Protein AF-A0A1C0VJ78-F1 (afdb_monomer)

Radius of gyration: 18.58 Å; Cα contacts (8 Å, |Δi|>4): 319; chains: 1; bounding box: 41×33×60 Å

Solvent-accessible surface area (backbone atoms only — not comparable to full-atom values): 10504 Å² total; per-residue (Å²): 80,69,39,35,42,32,40,27,25,48,38,84,31,64,62,64,47,88,38,76,42,54,100,78,74,87,86,83,78,65,88,91,71,42,68,67,54,58,56,48,53,54,39,29,52,51,50,36,71,70,43,86,59,83,86,58,89,70,41,40,51,47,94,90,39,94,43,63,50,69,51,72,42,67,38,20,28,87,50,43,47,83,50,54,39,36,40,34,43,27,28,39,49,93,66,63,48,74,44,55,35,87,94,45,73,87,44,70,74,48,54,42,48,43,43,32,42,38,39,33,35,38,51,69,99,52,82,42,74,45,32,38,35,41,34,37,62,43,97,94,40,62,36,35,44,35,39,33,51,79,54,99,88,43,66,45,78,41,63,40,79,53,86,86,75,88,79,67,86,89,58,89,74,82,69,80,80,82,127

Nearest PDB structures (foldseek):
  2h1t-assembly1_B  TM=4.603E-01  e=3.526E+00  Pseudomonas aeruginosa
  1lke-assembly1_A  TM=2.443E-01  e=7.472E+00  Pieris brassicae

Mean predicted aligned error: 6.65 Å

Secondary structure (DSSP, 8-state):
-EEEEEEEEETTEEE--SEE--SS-----STTSSHHHHHHHHHHHHHHHH-S-TT-S-----TTSS----SHHHHBGGG-TTSPEEEEEEEEEEEEEEEE-SSSTT-EEEEEEEEEEEEEEEESSSEEEEEEEEEEEETTEEEEEEEEE-SSS-EEEEEESSPPPP--TTS--------

Foldseek 3Di:
DWFWKWKAFWEQHNTPPTDTDDPDDDDDDDPPNCPVSVVVVVQQVVCQVVDPPPVDPTDCDDPPGPHNQDDQLSTGHVSPQADKMKIKIKDFDPDWDWDADPVDRVHTPFIFGMKMKIWIWHADVHIDTQWIWIWGDGPNDIWIWIWGDDDPPDIDIDTPPDDDDDDDPPDDPPDPPPD

pLDDT: mean 89.29, std 14.55, range [29.22, 98.38]

Sequence (179 aa):
MLTQLNAENFKSWQNIGEMGLASVTGLFGTNSSGKTSILQLILMLKQTIESANRKQIIDFGSEDSYVNLGNYRDIIYNHEGMRNLNIALTWELAEPIEVYNYEISSERLFKVNKLTFQLTIALNLSLIVQEFNYSFFDQGKTYKFGMKRQAAEEYQLVAEGYPMKAITEDQDIFLPRVC

Structure (mmCIF, N/CA/C/O backbone):
data_AF-A0A1C0VJ78-F1
#
_entry.id   AF-A0A1C0VJ78-F1
#
loop_
_atom_site.group_PDB
_atom_site.id
_atom_site.type_symbol
_atom_site.label_atom_id
_atom_site.label_alt_id
_atom_site.label_comp_id
_atom_site.label_asym_id
_atom_site.label_entity_id
_atom_site.label_seq_id
_atom_site.pdbx_PDB_ins_code
_atom_site.Cartn_x
_atom_site.Cartn_y
_atom_site.Cartn_z
_atom_site.occupancy
_atom_site.B_iso_or_equiv
_atom_site.auth_seq_id
_atom_site.auth_comp_id
_atom_site.auth_asym_id
_atom_site.auth_atom_id
_atom_site.pdbx_PDB_model_num
ATOM 1 N N . MET A 1 1 ? -11.726 -8.215 0.988 1.00 92.38 1 MET A N 1
ATOM 2 C CA . MET A 1 1 ? -11.606 -8.209 -0.485 1.00 92.38 1 MET A CA 1
ATOM 3 C C . MET A 1 1 ? -11.043 -6.876 -0.962 1.00 92.38 1 MET A C 1
ATOM 5 O O . MET A 1 1 ? -11.545 -5.854 -0.522 1.00 92.38 1 MET A O 1
ATOM 9 N N . LEU A 1 2 ? -10.023 -6.860 -1.833 1.00 94.75 2 LEU A N 1
ATOM 10 C CA . LEU A 1 2 ? -9.506 -5.620 -2.435 1.00 94.75 2 LEU A CA 1
ATOM 11 C C . LEU A 1 2 ? -10.528 -5.052 -3.434 1.00 94.75 2 LEU A C 1
ATOM 13 O O . LEU A 1 2 ? -11.053 -5.793 -4.258 1.00 94.75 2 LEU A O 1
ATOM 17 N N . THR A 1 3 ? -10.812 -3.756 -3.332 1.00 97.25 3 THR A N 1
ATOM 18 C CA . THR A 1 3 ? -11.886 -3.064 -4.071 1.00 97.25 3 THR A CA 1
ATOM 19 C C . THR A 1 3 ? -11.394 -1.879 -4.893 1.00 97.25 3 THR A C 1
ATOM 21 O O . THR A 1 3 ? -12.057 -1.483 -5.846 1.00 97.25 3 THR A O 1
ATOM 24 N N . GLN A 1 4 ? -10.240 -1.308 -4.543 1.00 97.94 4 GLN A N 1
ATOM 25 C CA . GLN A 1 4 ? -9.659 -0.183 -5.266 1.00 97.94 4 GLN A CA 1
ATOM 26 C C . GLN A 1 4 ? -8.137 -0.228 -5.186 1.00 97.94 4 GLN A C 1
ATOM 28 O O . GLN A 1 4 ? -7.570 -0.579 -4.146 1.00 97.94 4 GLN A O 1
ATOM 33 N N . LEU A 1 5 ? -7.499 0.156 -6.284 1.00 97.88 5 LEU A N 1
ATOM 34 C CA . LEU A 1 5 ? -6.069 0.383 -6.406 1.00 97.88 5 LEU A CA 1
ATOM 35 C C . LEU A 1 5 ? -5.848 1.765 -7.022 1.00 97.88 5 LEU A C 1
ATOM 37 O O . LEU A 1 5 ? -6.495 2.121 -8.002 1.00 97.88 5 LEU A O 1
ATOM 41 N N . ASN A 1 6 ? -4.898 2.511 -6.480 1.00 98.00 6 ASN A N 1
ATOM 42 C CA . ASN A 1 6 ? -4.337 3.697 -7.109 1.00 98.00 6 ASN A CA 1
ATOM 43 C C . ASN A 1 6 ? -2.812 3.626 -6.995 1.00 98.00 6 ASN A C 1
ATOM 45 O O . ASN A 1 6 ? -2.282 3.194 -5.969 1.00 98.00 6 ASN A O 1
ATOM 49 N N . ALA A 1 7 ? -2.112 4.039 -8.046 1.00 98.00 7 ALA A N 1
ATOM 50 C CA . ALA A 1 7 ? -0.695 4.328 -7.956 1.00 98.00 7 ALA A CA 1
ATOM 51 C C . ALA A 1 7 ? -0.283 5.448 -8.904 1.00 98.00 7 ALA A C 1
ATOM 53 O O . ALA A 1 7 ? -0.810 5.582 -10.012 1.00 98.00 7 ALA A O 1
ATOM 54 N N . GLU A 1 8 ? 0.733 6.191 -8.487 1.00 98.31 8 GLU A N 1
ATOM 55 C CA . GLU A 1 8 ? 1.356 7.239 -9.282 1.00 98.31 8 GLU A CA 1
ATOM 56 C C . GLU A 1 8 ? 2.861 7.020 -9.368 1.00 98.31 8 GLU A C 1
ATOM 58 O O . GLU A 1 8 ? 3.514 6.621 -8.403 1.00 98.31 8 GLU A O 1
ATOM 63 N N . ASN A 1 9 ? 3.404 7.338 -10.538 1.00 98.12 9 ASN A N 1
ATOM 64 C CA . ASN A 1 9 ? 4.806 7.201 -10.901 1.00 98.12 9 ASN A CA 1
ATOM 65 C C . ASN A 1 9 ? 5.349 5.758 -10.822 1.00 98.12 9 ASN A C 1
ATOM 67 O O . ASN A 1 9 ? 6.490 5.562 -10.423 1.00 98.12 9 ASN A O 1
ATOM 71 N N . PHE A 1 10 ? 4.586 4.747 -11.253 1.00 97.81 10 PHE A N 1
ATOM 72 C CA . PHE A 1 10 ? 5.020 3.342 -11.261 1.00 97.81 10 PHE A CA 1
ATOM 73 C C . PHE A 1 10 ? 5.187 2.776 -12.683 1.00 97.81 10 PHE A C 1
ATOM 75 O O . PHE A 1 10 ? 4.223 2.568 -13.423 1.00 97.81 10 PHE A O 1
ATOM 82 N N . LYS A 1 11 ? 6.424 2.445 -13.060 1.00 96.56 11 LYS A N 1
ATOM 83 C CA . LYS A 1 11 ? 6.839 1.901 -14.361 1.00 96.56 11 LYS A CA 1
ATOM 84 C C . LYS A 1 11 ? 6.331 2.753 -15.523 1.00 96.56 11 LYS A C 1
ATOM 86 O O . LYS A 1 11 ? 6.704 3.907 -15.651 1.00 96.56 11 LYS A O 1
ATOM 91 N N . SER A 1 12 ? 5.480 2.208 -16.385 1.00 95.19 12 SER A N 1
ATOM 92 C CA . SER A 1 12 ? 4.887 2.939 -17.507 1.00 95.19 12 SER A CA 1
ATOM 93 C C . SER A 1 12 ? 3.710 3.834 -17.100 1.00 95.19 12 SER A C 1
ATOM 95 O O . SER A 1 12 ? 3.183 4.549 -17.946 1.00 95.19 12 SER A O 1
ATOM 97 N N . TRP A 1 13 ? 3.266 3.789 -15.840 1.00 96.38 13 TRP A N 1
ATOM 98 C CA . TRP A 1 13 ? 2.122 4.555 -15.351 1.00 96.38 13 TRP A CA 1
ATOM 99 C C . TRP A 1 13 ? 2.578 5.801 -14.605 1.00 96.38 13 TRP A C 1
ATOM 101 O O . TRP A 1 13 ? 3.075 5.723 -13.482 1.00 96.38 13 TRP A O 1
ATOM 111 N N . GLN A 1 14 ? 2.348 6.971 -15.200 1.00 97.06 14 GLN A N 1
ATOM 112 C CA . GLN A 1 14 ? 2.450 8.223 -14.454 1.00 97.06 14 GLN A CA 1
ATOM 113 C C . GLN A 1 14 ? 1.335 8.310 -13.405 1.00 97.06 14 GLN A C 1
ATOM 115 O O . GLN A 1 14 ? 1.591 8.704 -12.272 1.00 97.06 14 GLN A O 1
ATOM 120 N N . ASN A 1 15 ? 0.117 7.906 -13.770 1.00 97.12 15 ASN A N 1
ATOM 121 C CA . ASN A 1 15 ? -1.026 7.813 -12.872 1.00 97.12 15 ASN A CA 1
ATOM 122 C C . ASN A 1 15 ? -1.962 6.694 -13.356 1.00 97.12 15 ASN A C 1
ATOM 124 O O . ASN A 1 15 ? -2.366 6.695 -14.519 1.00 97.12 15 ASN A O 1
ATOM 128 N N . ILE A 1 16 ? -2.268 5.733 -12.483 1.00 95.69 16 ILE A N 1
ATOM 129 C CA . ILE A 1 16 ? -3.274 4.687 -12.729 1.00 95.69 16 ILE A CA 1
ATOM 130 C C . ILE A 1 16 ? -4.691 5.235 -12.488 1.00 95.69 16 ILE A C 1
ATOM 132 O O . ILE A 1 16 ? -5.643 4.800 -13.135 1.00 95.69 16 ILE A O 1
ATOM 136 N N . GLY A 1 17 ? -4.828 6.205 -11.583 1.00 91.62 17 GLY A N 1
ATOM 137 C CA . GLY A 1 17 ? -6.098 6.722 -11.095 1.00 91.62 17 GLY A CA 1
ATOM 138 C C . GLY A 1 17 ? -6.774 5.764 -10.117 1.00 91.62 17 GLY A C 1
ATOM 139 O O . GLY A 1 17 ? -6.183 4.799 -9.636 1.00 91.62 17 GLY A O 1
ATOM 140 N N . GLU A 1 18 ? -8.041 6.034 -9.814 1.00 93.00 18 GLU A N 1
ATOM 141 C CA . GLU A 1 18 ? -8.861 5.179 -8.956 1.00 93.00 18 GLU A CA 1
ATOM 142 C C . GLU A 1 18 ? -9.379 3.962 -9.737 1.00 93.00 18 GLU A C 1
ATOM 144 O O . GLU A 1 18 ? -10.501 3.942 -10.243 1.00 93.00 18 GLU A O 1
ATOM 149 N N . MET A 1 19 ? -8.544 2.926 -9.853 1.00 96.50 19 MET A N 1
ATOM 150 C CA . MET A 1 19 ? -8.924 1.667 -10.488 1.00 96.50 19 MET A CA 1
ATOM 151 C C . MET A 1 19 ? -9.791 0.839 -9.536 1.00 96.50 19 MET A C 1
ATOM 153 O O . MET A 1 19 ? -9.301 0.291 -8.548 1.00 96.50 19 MET A O 1
ATOM 157 N N . GLY A 1 20 ? -11.079 0.713 -9.858 1.00 96.50 20 GLY A N 1
ATOM 158 C CA . GLY A 1 20 ? -11.982 -0.221 -9.187 1.00 96.50 20 GLY A CA 1
ATOM 159 C C . GLY A 1 20 ? -11.607 -1.677 -9.480 1.00 96.50 20 GLY A C 1
ATOM 160 O O . GLY A 1 20 ? -11.317 -2.036 -10.621 1.00 96.50 20 GLY A O 1
ATOM 161 N N . LEU A 1 21 ? -11.628 -2.516 -8.447 1.00 96.00 21 LEU A N 1
ATOM 162 C CA . LEU A 1 21 ? -11.341 -3.945 -8.523 1.00 96.00 21 LEU A CA 1
ATOM 163 C C . LEU A 1 21 ? -12.570 -4.739 -8.072 1.00 96.00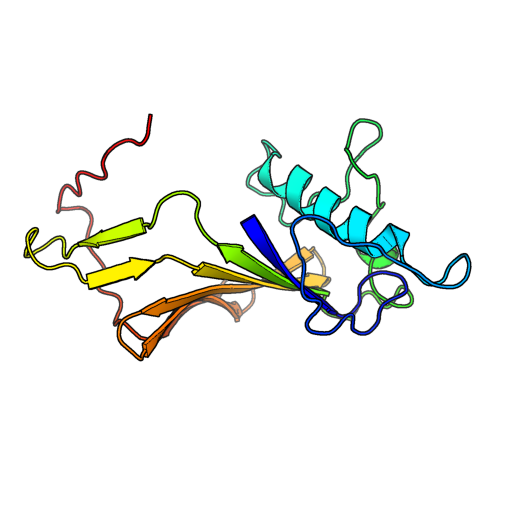 21 LEU A C 1
ATOM 165 O O . LEU A 1 21 ? -13.112 -4.516 -6.990 1.00 96.00 21 LEU A O 1
ATOM 169 N N . ALA A 1 22 ? -13.000 -5.677 -8.912 1.00 93.62 22 ALA A N 1
ATOM 170 C CA . ALA A 1 22 ? -14.060 -6.637 -8.616 1.00 93.62 22 ALA A CA 1
ATOM 171 C C . ALA A 1 22 ? -13.473 -8.045 -8.437 1.00 93.62 22 ALA A C 1
ATOM 173 O O . ALA A 1 22 ? -12.291 -8.275 -8.707 1.00 93.62 22 ALA A O 1
ATOM 174 N N . SER A 1 23 ? -14.304 -9.009 -8.022 1.00 89.88 23 SER A N 1
ATOM 175 C CA . SER A 1 23 ? -13.877 -10.395 -7.758 1.00 89.88 23 SER A CA 1
ATOM 176 C C . SER A 1 23 ? -13.173 -11.031 -8.957 1.00 89.88 23 SER A C 1
ATOM 178 O O . SER A 1 23 ? -12.252 -11.823 -8.785 1.00 89.88 23 SER A O 1
ATOM 180 N N . VAL A 1 24 ? -13.583 -10.646 -10.167 1.00 92.44 24 VAL A N 1
ATOM 181 C CA . VAL A 1 24 ? -12.879 -10.941 -11.412 1.00 92.44 24 VAL A CA 1
ATOM 182 C C . VAL A 1 24 ? -12.669 -9.621 -12.143 1.00 92.44 24 VAL A C 1
ATOM 184 O O . VAL A 1 24 ? -13.633 -8.957 -12.517 1.00 92.44 24 VAL A O 1
ATOM 187 N N . THR A 1 25 ? -11.408 -9.238 -12.337 1.00 93.62 25 THR A N 1
ATOM 188 C CA . THR A 1 25 ? -11.025 -8.010 -13.047 1.00 93.62 25 THR A CA 1
ATOM 189 C C . THR A 1 25 ? -10.169 -8.375 -14.256 1.00 93.62 25 THR A C 1
ATOM 191 O O . THR A 1 25 ? -9.118 -8.997 -14.108 1.00 93.62 25 THR A O 1
ATOM 194 N N . GLY A 1 26 ? -10.616 -8.002 -15.458 1.00 94.44 26 GLY A N 1
ATOM 195 C CA . GLY A 1 26 ? -9.868 -8.197 -16.702 1.00 94.44 26 GLY A CA 1
ATOM 196 C C . GLY A 1 26 ? -9.122 -6.929 -17.116 1.00 94.44 26 GLY A C 1
ATOM 197 O O . GLY A 1 26 ? -9.725 -5.862 -17.200 1.00 94.44 26 GLY A O 1
ATOM 198 N N . LEU A 1 27 ? -7.822 -7.041 -17.403 1.00 93.56 27 LEU A N 1
ATOM 199 C CA . LEU A 1 27 ? -7.004 -5.938 -17.917 1.00 93.56 27 LEU A CA 1
ATOM 200 C C . LEU A 1 27 ? -6.838 -6.081 -19.437 1.00 93.56 27 LEU A C 1
ATOM 202 O O . LEU A 1 27 ? -6.219 -7.036 -19.906 1.00 93.56 27 LEU A O 1
ATOM 206 N N . PHE A 1 28 ? -7.341 -5.115 -20.208 1.00 93.50 28 PHE A N 1
ATOM 207 C CA . PHE A 1 28 ? -7.286 -5.112 -21.677 1.00 93.50 28 PHE A CA 1
ATOM 208 C C . PHE A 1 28 ? -6.484 -3.921 -22.212 1.00 93.50 28 PHE A C 1
ATOM 210 O O . PHE A 1 28 ? -6.386 -2.881 -21.569 1.00 93.50 28 PHE A O 1
ATOM 217 N N . GLY A 1 29 ? -5.865 -4.087 -23.383 1.00 92.25 29 GLY A N 1
ATOM 218 C CA . GLY A 1 29 ? -5.052 -3.053 -24.030 1.00 92.25 29 GLY A CA 1
ATOM 219 C C . GLY A 1 29 ? -3.924 -3.638 -24.875 1.00 92.25 29 GLY A C 1
ATOM 220 O O . GLY A 1 29 ? -3.651 -4.839 -24.809 1.00 92.25 29 GLY A O 1
ATOM 221 N N . THR A 1 30 ? -3.228 -2.792 -25.629 1.00 92.75 30 THR A N 1
ATOM 222 C CA . THR A 1 30 ? -2.121 -3.192 -26.516 1.00 92.75 30 THR A CA 1
ATOM 223 C C . THR A 1 30 ? -0.947 -3.814 -25.758 1.00 92.75 30 THR A C 1
ATOM 225 O O . THR A 1 30 ? -0.769 -3.609 -24.555 1.00 92.75 30 THR A O 1
ATOM 228 N N . ASN A 1 31 ? -0.122 -4.609 -26.438 1.00 91.00 31 ASN A N 1
ATOM 229 C CA . ASN A 1 31 ? 1.103 -5.129 -25.829 1.00 91.00 31 ASN A CA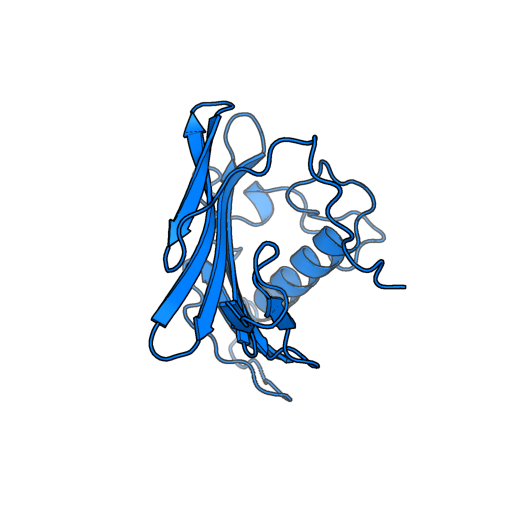 1
ATOM 230 C C . ASN A 1 31 ? 1.987 -3.978 -25.338 1.00 91.00 31 ASN A C 1
ATOM 232 O O . ASN A 1 31 ? 2.013 -2.904 -25.934 1.00 91.00 31 ASN A O 1
ATOM 236 N N . SER A 1 32 ? 2.663 -4.205 -24.212 1.00 88.69 32 SER A N 1
ATOM 237 C CA . SER A 1 32 ? 3.524 -3.206 -23.565 1.00 88.69 32 SER A CA 1
ATOM 238 C C . SER A 1 32 ? 2.808 -1.950 -23.041 1.00 88.69 32 SER A C 1
ATOM 240 O O . SER A 1 32 ? 3.469 -1.017 -22.607 1.00 88.69 32 SER A O 1
ATOM 242 N N . SER A 1 33 ? 1.472 -1.944 -22.963 1.00 91.88 33 SER A N 1
ATOM 243 C CA . SER A 1 33 ? 0.691 -0.839 -22.377 1.00 91.88 33 SER A CA 1
ATOM 244 C C . SER A 1 33 ? 0.757 -0.736 -20.842 1.00 91.88 33 SER A C 1
ATOM 246 O O . SER A 1 33 ? -0.011 0.014 -20.253 1.00 91.88 33 SER A O 1
ATOM 248 N N . GLY A 1 34 ? 1.583 -1.543 -20.166 1.00 92.38 34 GLY A N 1
ATOM 249 C CA . GLY A 1 34 ? 1.690 -1.526 -18.701 1.00 92.38 34 GLY A CA 1
ATOM 250 C C . GLY A 1 34 ? 0.689 -2.399 -17.934 1.00 92.38 34 GLY A C 1
ATOM 251 O O . GLY A 1 34 ? 0.588 -2.291 -16.722 1.00 92.38 34 GLY A O 1
ATOM 252 N N . LYS A 1 35 ? -0.055 -3.308 -18.571 1.00 95.44 35 LYS A N 1
ATOM 253 C CA . LYS A 1 35 ? -0.991 -4.187 -17.827 1.00 95.44 35 LYS A CA 1
ATOM 254 C C . LYS A 1 35 ? -0.284 -5.059 -16.784 1.00 95.44 35 LYS A C 1
ATOM 256 O O . LYS A 1 35 ? -0.735 -5.165 -15.651 1.00 95.44 35 LYS A O 1
ATOM 261 N N . THR A 1 36 ? 0.856 -5.645 -17.150 1.00 96.12 36 THR A N 1
ATOM 262 C CA . THR A 1 36 ? 1.648 -6.495 -16.249 1.00 96.12 36 THR A CA 1
ATOM 263 C C . THR A 1 36 ? 2.189 -5.722 -15.049 1.00 96.12 36 THR A C 1
ATOM 265 O O . THR A 1 36 ? 2.320 -6.300 -13.973 1.00 96.12 36 THR A O 1
ATOM 268 N N . SER A 1 37 ? 2.465 -4.419 -15.188 1.00 96.31 37 SER A N 1
ATOM 269 C CA . SER A 1 37 ? 2.985 -3.630 -14.069 1.00 96.31 37 SER A CA 1
ATOM 270 C C . SER A 1 37 ? 1.954 -3.461 -12.952 1.00 96.31 37 SER A C 1
ATOM 272 O O . SER A 1 37 ? 2.339 -3.469 -11.791 1.00 96.31 37 SER A O 1
ATOM 274 N N . ILE A 1 38 ? 0.653 -3.448 -13.253 1.00 96.25 38 ILE A N 1
ATOM 275 C CA . ILE A 1 38 ? -0.403 -3.438 -12.225 1.00 96.25 38 ILE A CA 1
ATOM 276 C C . ILE A 1 38 ? -0.301 -4.676 -11.321 1.00 96.25 38 ILE A C 1
ATOM 278 O O . ILE A 1 38 ? -0.310 -4.561 -10.097 1.00 96.25 38 ILE A O 1
ATOM 282 N N . LEU A 1 39 ? -0.138 -5.863 -11.912 1.00 95.50 39 LEU A N 1
ATOM 283 C CA . LEU A 1 39 ? 0.039 -7.101 -11.146 1.00 95.50 39 LEU A CA 1
ATOM 284 C C . LEU A 1 39 ? 1.358 -7.094 -10.369 1.00 95.50 39 LEU A C 1
ATOM 286 O O . LEU A 1 39 ? 1.392 -7.488 -9.207 1.00 95.50 39 LEU A O 1
ATOM 290 N N . GLN A 1 40 ? 2.434 -6.602 -10.986 1.00 97.19 40 GLN A N 1
ATOM 291 C CA . GLN A 1 40 ? 3.736 -6.494 -10.328 1.00 97.19 40 GLN A CA 1
ATOM 292 C C . GLN A 1 40 ? 3.707 -5.564 -9.112 1.00 97.19 40 GLN A C 1
ATOM 294 O O . GLN A 1 40 ? 4.350 -5.873 -8.116 1.00 97.19 40 GLN A O 1
ATOM 299 N N . LEU A 1 41 ? 2.945 -4.468 -9.161 1.00 97.38 41 LEU A N 1
ATOM 300 C CA . LEU A 1 41 ? 2.743 -3.573 -8.022 1.00 97.38 41 LEU A CA 1
ATOM 301 C C . LEU A 1 41 ? 2.087 -4.311 -6.846 1.00 97.38 41 LEU A C 1
ATOM 303 O O . LEU A 1 41 ? 2.567 -4.229 -5.719 1.00 97.38 41 LEU A O 1
ATOM 307 N N . ILE A 1 42 ? 1.016 -5.063 -7.111 1.00 96.12 42 ILE A N 1
ATOM 308 C CA . ILE A 1 42 ? 0.307 -5.833 -6.078 1.00 96.12 42 ILE A CA 1
ATOM 309 C C . ILE A 1 42 ? 1.229 -6.905 -5.478 1.00 96.12 42 ILE A C 1
ATOM 311 O O . ILE A 1 42 ? 1.278 -7.064 -4.259 1.00 96.12 42 ILE A O 1
ATOM 315 N N . LEU A 1 43 ? 1.992 -7.615 -6.315 1.00 97.38 43 LEU A N 1
ATOM 316 C CA . LEU A 1 43 ? 2.934 -8.643 -5.862 1.00 97.38 43 LEU A CA 1
ATOM 317 C C . LEU A 1 43 ? 4.089 -8.056 -5.042 1.00 97.38 43 LEU A C 1
ATOM 319 O O . LEU A 1 43 ? 4.427 -8.627 -4.009 1.00 97.38 43 LEU A O 1
ATOM 323 N N . MET A 1 44 ? 4.622 -6.895 -5.437 1.00 97.69 44 MET A N 1
ATOM 324 C CA . MET A 1 44 ? 5.644 -6.156 -4.685 1.00 97.69 44 MET A CA 1
ATOM 325 C C . MET A 1 44 ? 5.150 -5.789 -3.278 1.00 97.69 44 MET A C 1
ATOM 327 O O . MET A 1 44 ? 5.861 -5.968 -2.289 1.00 97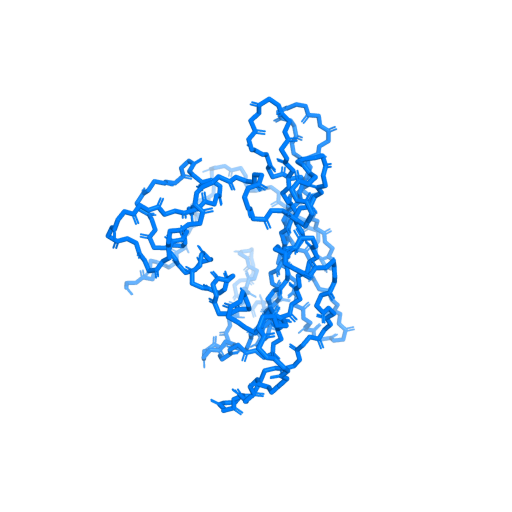.69 44 MET A O 1
ATOM 331 N N . LEU A 1 45 ? 3.904 -5.321 -3.158 1.00 96.56 45 LEU A N 1
ATOM 332 C CA . LEU A 1 45 ? 3.302 -5.029 -1.853 1.00 96.56 45 LEU A CA 1
ATOM 333 C C . LEU A 1 45 ? 3.110 -6.304 -1.025 1.00 96.56 45 LEU A C 1
ATOM 335 O O . LEU A 1 45 ? 3.423 -6.312 0.163 1.00 96.56 45 LEU A O 1
ATOM 339 N N . LYS A 1 46 ? 2.662 -7.400 -1.651 1.00 96.38 46 LYS A N 1
ATOM 340 C CA . LYS A 1 46 ? 2.495 -8.697 -0.982 1.00 96.38 46 LYS A CA 1
ATOM 341 C C . LYS A 1 46 ? 3.813 -9.221 -0.403 1.00 96.38 46 LYS A C 1
ATOM 343 O O . LYS A 1 46 ? 3.848 -9.520 0.787 1.00 96.38 46 LYS A O 1
ATOM 348 N N . GLN A 1 47 ? 4.890 -9.291 -1.191 1.00 96.44 47 GLN A N 1
ATOM 349 C CA . GLN A 1 47 ? 6.195 -9.733 -0.667 1.00 96.44 47 GLN A CA 1
ATOM 350 C C . GLN A 1 47 ? 6.748 -8.784 0.397 1.00 96.44 47 GLN A C 1
ATOM 352 O O . GLN A 1 47 ? 7.352 -9.246 1.357 1.00 96.44 47 GLN A O 1
ATOM 357 N N . THR A 1 48 ? 6.488 -7.475 0.291 1.00 95.75 48 THR A N 1
ATOM 358 C CA . THR A 1 48 ? 6.886 -6.517 1.335 1.00 95.75 48 THR A CA 1
ATOM 359 C C . THR A 1 48 ? 6.210 -6.846 2.669 1.00 95.75 48 THR A C 1
ATOM 361 O O . THR A 1 48 ? 6.864 -6.843 3.708 1.00 95.75 48 THR A O 1
ATOM 364 N N . ILE A 1 49 ? 4.914 -7.170 2.649 1.00 93.44 49 ILE A N 1
ATOM 365 C CA . ILE A 1 49 ? 4.148 -7.537 3.851 1.00 93.44 49 ILE A CA 1
ATOM 366 C C . ILE A 1 49 ? 4.617 -8.883 4.429 1.00 93.44 49 ILE A C 1
ATOM 368 O O . ILE A 1 49 ? 4.674 -9.040 5.650 1.00 93.44 49 ILE A O 1
ATOM 372 N N . GLU A 1 50 ? 4.954 -9.843 3.566 1.00 94.12 50 GLU A N 1
ATOM 373 C CA . GLU A 1 50 ? 5.414 -11.187 3.950 1.00 94.12 50 GLU A CA 1
ATOM 374 C C . GLU A 1 50 ? 6.901 -11.239 4.338 1.00 94.12 50 GLU A C 1
ATOM 376 O O . GLU A 1 50 ? 7.347 -12.221 4.933 1.00 94.12 50 GLU A O 1
ATOM 381 N N . SER A 1 51 ? 7.670 -10.185 4.049 1.00 92.50 51 SER A N 1
ATOM 382 C CA . SER A 1 51 ? 9.096 -10.118 4.363 1.00 92.50 51 SER A CA 1
ATOM 383 C C . SER A 1 51 ? 9.347 -10.169 5.872 1.00 92.50 51 SER A C 1
ATOM 385 O O . SER A 1 51 ? 8.763 -9.425 6.667 1.00 92.50 51 SER A O 1
ATOM 387 N N . ALA A 1 52 ? 10.299 -11.013 6.274 1.00 88.50 52 ALA A N 1
ATOM 388 C CA . ALA A 1 52 ? 10.781 -11.071 7.652 1.00 88.50 52 ALA A CA 1
ATOM 389 C C . ALA A 1 52 ? 11.572 -9.807 8.050 1.00 88.50 52 ALA A C 1
ATOM 391 O O . ALA A 1 52 ? 11.709 -9.499 9.238 1.00 88.50 52 ALA A O 1
ATOM 392 N N . ASN A 1 53 ? 12.094 -9.053 7.076 1.00 90.19 53 ASN A N 1
ATOM 393 C CA . ASN A 1 53 ? 12.883 -7.856 7.334 1.00 90.19 53 ASN A CA 1
ATOM 394 C C . ASN A 1 53 ? 11.987 -6.635 7.592 1.00 90.19 53 ASN A C 1
ATOM 396 O O . ASN A 1 53 ? 11.662 -5.873 6.686 1.00 90.19 53 ASN A O 1
ATOM 400 N N . ARG A 1 54 ? 11.671 -6.382 8.865 1.00 81.12 54 ARG A N 1
ATOM 401 C CA . ARG A 1 54 ? 10.843 -5.235 9.288 1.00 81.12 54 ARG A CA 1
ATOM 402 C C . ARG A 1 54 ? 11.458 -3.854 9.026 1.00 81.12 54 ARG A C 1
ATOM 404 O O . ARG A 1 54 ? 10.753 -2.859 9.144 1.00 81.12 54 ARG A O 1
ATOM 411 N N . LYS A 1 55 ? 12.754 -3.767 8.700 1.00 86.31 55 LYS A N 1
ATOM 412 C CA . LYS A 1 55 ? 13.418 -2.495 8.352 1.00 86.31 55 LYS A CA 1
ATOM 413 C C . LYS A 1 55 ? 13.297 -2.154 6.865 1.00 86.31 55 LYS A C 1
ATOM 415 O O . LYS A 1 55 ? 13.651 -1.048 6.463 1.00 86.31 55 LYS A O 1
ATOM 420 N N . GLN A 1 56 ? 12.846 -3.098 6.045 1.00 89.56 56 GLN A N 1
ATOM 421 C CA . GLN A 1 56 ? 12.682 -2.905 4.614 1.00 89.56 56 GLN A CA 1
ATOM 422 C C . GLN A 1 56 ? 11.378 -2.152 4.335 1.00 89.56 56 GLN A C 1
ATOM 424 O O . GLN A 1 56 ? 10.305 -2.602 4.718 1.00 89.56 56 GLN A O 1
ATOM 429 N N . ILE A 1 57 ? 11.476 -0.999 3.666 1.00 93.25 57 ILE A N 1
ATOM 430 C CA . ILE A 1 57 ? 10.308 -0.164 3.333 1.00 93.25 57 ILE A CA 1
ATOM 431 C C . ILE A 1 57 ? 9.472 -0.810 2.224 1.00 93.25 57 ILE A C 1
ATOM 433 O O . ILE A 1 57 ? 8.258 -0.915 2.346 1.00 93.25 57 ILE A O 1
ATOM 437 N N . ILE A 1 58 ? 10.136 -1.223 1.143 1.00 95.50 58 ILE A N 1
ATOM 438 C CA . ILE A 1 58 ? 9.565 -1.985 0.032 1.00 95.50 58 ILE A CA 1
ATOM 439 C C . ILE A 1 58 ? 10.549 -3.086 -0.325 1.00 95.50 58 ILE A C 1
ATOM 441 O O . ILE A 1 58 ? 11.762 -2.858 -0.393 1.00 95.50 58 ILE A O 1
ATOM 445 N N . ASP A 1 59 ? 10.010 -4.269 -0.571 1.00 95.75 59 ASP A N 1
ATOM 446 C CA . ASP A 1 59 ? 10.743 -5.365 -1.164 1.00 95.75 59 ASP A CA 1
ATOM 447 C C . ASP A 1 59 ? 10.585 -5.384 -2.683 1.00 95.75 59 ASP A C 1
ATOM 449 O O . ASP A 1 59 ? 9.536 -5.736 -3.219 1.00 95.75 59 ASP A O 1
ATOM 453 N N . PHE A 1 60 ? 11.651 -4.965 -3.372 1.00 95.75 60 PHE A N 1
ATOM 454 C CA . PHE A 1 60 ? 11.757 -5.029 -4.831 1.00 95.75 60 PHE A CA 1
ATOM 455 C C . PHE A 1 60 ? 12.086 -6.439 -5.330 1.00 95.75 60 PHE A C 1
ATOM 457 O O . PHE A 1 60 ? 11.970 -6.693 -6.528 1.00 95.75 60 PHE A O 1
ATOM 464 N N . GLY A 1 61 ? 12.455 -7.344 -4.424 1.00 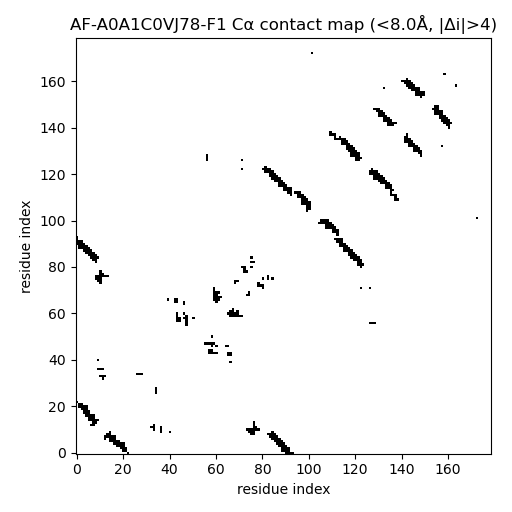94.06 61 GLY A N 1
ATOM 465 C CA . GLY A 1 61 ? 12.642 -8.755 -4.691 1.00 94.06 61 GLY A CA 1
ATOM 466 C C . GLY A 1 61 ? 14.047 -9.185 -5.076 1.00 94.06 61 GLY A C 1
ATOM 467 O O . GLY A 1 61 ? 14.975 -8.398 -5.251 1.00 94.06 61 GLY A O 1
ATOM 468 N N . SER A 1 62 ? 14.161 -10.501 -5.183 1.00 91.38 62 SER A N 1
ATOM 469 C CA . SER A 1 62 ? 15.335 -11.279 -5.562 1.00 91.38 62 SER A CA 1
ATOM 470 C C . SER A 1 62 ? 14.895 -12.422 -6.488 1.00 91.38 62 SER A C 1
ATOM 472 O O . SER A 1 62 ? 13.746 -12.437 -6.930 1.00 91.38 62 SER A O 1
ATOM 474 N N . GLU A 1 63 ? 15.781 -13.363 -6.819 1.00 89.31 63 GLU A N 1
ATOM 475 C CA . GLU A 1 63 ? 15.456 -14.475 -7.732 1.00 89.31 63 GLU A CA 1
ATOM 476 C C . GLU A 1 63 ? 14.258 -15.322 -7.267 1.00 89.31 63 GLU A C 1
ATOM 478 O O . GLU A 1 63 ? 13.456 -15.732 -8.102 1.00 89.31 63 GLU A O 1
ATOM 483 N N . ASP A 1 64 ? 14.082 -15.492 -5.952 1.00 89.81 64 ASP A N 1
ATOM 484 C CA . ASP A 1 64 ? 13.021 -16.324 -5.362 1.00 89.81 64 ASP A CA 1
ATOM 485 C C . ASP A 1 64 ? 11.750 -15.539 -4.972 1.00 89.81 64 ASP A C 1
ATOM 487 O O . ASP A 1 64 ? 10.812 -16.090 -4.391 1.00 89.81 64 ASP A O 1
ATOM 491 N N . SER A 1 65 ? 11.698 -14.235 -5.256 1.00 94.62 65 SER A N 1
ATOM 492 C CA . SER A 1 65 ? 10.551 -13.382 -4.917 1.00 94.62 65 SER A CA 1
ATOM 493 C C . SER A 1 65 ? 9.418 -13.507 -5.942 1.00 94.62 65 SER A C 1
ATOM 495 O O . SER A 1 65 ? 9.656 -13.797 -7.113 1.00 94.62 65 SER A O 1
ATOM 497 N N . TYR A 1 66 ? 8.171 -13.202 -5.545 1.00 96.56 66 TYR A N 1
ATOM 498 C CA . TYR A 1 66 ? 7.036 -13.189 -6.487 1.00 96.56 66 TYR A CA 1
ATOM 499 C C . TYR A 1 66 ? 7.290 -12.284 -7.696 1.00 96.56 66 TYR A C 1
ATOM 501 O O . TYR A 1 66 ? 6.863 -12.594 -8.809 1.00 96.56 66 TYR A O 1
ATOM 509 N N . VAL A 1 67 ? 7.962 -11.152 -7.467 1.00 97.25 67 VAL A N 1
ATOM 510 C CA . VAL A 1 67 ? 8.512 -10.299 -8.514 1.00 97.25 67 VAL A CA 1
ATOM 511 C C . VAL A 1 67 ? 9.923 -9.859 -8.153 1.00 97.25 67 VAL A C 1
ATOM 513 O O . VAL A 1 67 ? 10.218 -9.572 -6.996 1.00 97.25 67 VAL A O 1
ATOM 516 N N . ASN A 1 68 ? 10.773 -9.753 -9.172 1.00 97.06 68 ASN A N 1
ATOM 517 C CA . ASN A 1 68 ? 12.053 -9.065 -9.092 1.00 97.06 68 ASN A CA 1
ATOM 518 C C . ASN A 1 68 ? 11.977 -7.810 -9.963 1.00 97.06 68 ASN A C 1
ATOM 520 O O . ASN A 1 68 ? 11.794 -7.879 -11.182 1.00 97.06 68 ASN A O 1
ATOM 524 N N . LEU A 1 69 ? 12.036 -6.658 -9.308 1.00 96.75 69 LEU A N 1
ATOM 525 C CA . LEU A 1 69 ? 11.856 -5.345 -9.905 1.00 96.75 69 LEU A CA 1
ATOM 526 C C . LEU A 1 69 ? 13.139 -4.508 -9.890 1.00 96.75 69 LEU A C 1
ATOM 528 O O . LEU A 1 69 ? 13.091 -3.358 -10.317 1.00 96.75 69 LEU A O 1
ATOM 532 N N . GLY A 1 70 ? 14.260 -5.070 -9.428 1.00 94.81 70 GLY A N 1
ATOM 533 C CA . GLY A 1 70 ? 15.534 -4.365 -9.323 1.00 94.81 70 GLY A CA 1
ATOM 534 C C . GLY A 1 70 ? 15.537 -3.359 -8.174 1.00 94.81 70 GLY A C 1
ATOM 535 O O . GLY A 1 70 ? 15.430 -3.729 -7.007 1.00 94.81 70 GLY A O 1
ATOM 536 N N . ASN A 1 71 ? 15.700 -2.078 -8.491 1.00 94.50 71 ASN A N 1
ATOM 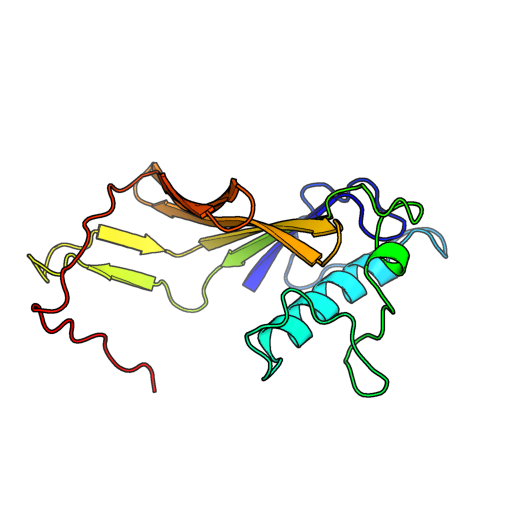537 C CA . ASN A 1 71 ? 15.754 -0.993 -7.513 1.00 94.50 71 ASN A CA 1
ATOM 538 C C . ASN A 1 71 ? 14.682 0.082 -7.771 1.00 94.50 71 ASN A C 1
ATOM 540 O O . ASN A 1 71 ? 13.946 0.051 -8.754 1.00 94.50 71 ASN A O 1
ATOM 544 N N . TYR A 1 72 ? 14.611 1.086 -6.892 1.00 96.06 72 TYR A N 1
ATOM 545 C CA . TYR A 1 72 ? 13.620 2.162 -6.994 1.00 96.06 72 TYR A CA 1
ATOM 546 C C . TYR A 1 72 ? 13.621 2.882 -8.354 1.00 96.06 72 TYR A C 1
ATOM 548 O O . TYR A 1 72 ? 12.560 3.204 -8.883 1.00 96.06 72 TYR A O 1
ATOM 556 N N . ARG A 1 73 ? 14.795 3.120 -8.955 1.00 95.44 73 ARG A N 1
ATOM 557 C CA . ARG A 1 73 ? 14.892 3.787 -10.264 1.00 95.44 73 ARG A CA 1
ATOM 558 C C . ARG A 1 73 ? 14.357 2.916 -11.396 1.00 95.44 73 ARG A C 1
ATOM 560 O O . ARG A 1 73 ? 13.891 3.459 -12.389 1.00 95.44 73 ARG A O 1
ATOM 567 N N . ASP A 1 74 ? 14.374 1.595 -11.253 1.00 95.56 74 ASP A N 1
ATOM 568 C CA . ASP A 1 74 ? 13.849 0.673 -12.268 1.00 95.56 74 ASP A CA 1
ATOM 569 C C . ASP A 1 74 ? 12.315 0.649 -12.275 1.00 95.56 74 ASP A C 1
ATOM 571 O O . ASP A 1 74 ? 11.693 0.363 -13.302 1.00 95.56 74 ASP A O 1
ATOM 575 N N . ILE A 1 75 ? 11.697 0.970 -11.134 1.00 96.38 75 ILE A N 1
ATOM 576 C CA . ILE A 1 75 ? 10.241 0.956 -10.979 1.00 96.38 75 ILE A CA 1
ATOM 577 C C . ILE A 1 75 ? 9.590 2.326 -11.055 1.00 96.38 75 ILE A C 1
ATOM 579 O O . ILE A 1 75 ? 8.373 2.387 -11.190 1.00 96.38 75 ILE A O 1
ATOM 583 N N . ILE A 1 76 ? 10.343 3.413 -10.922 1.00 97.44 76 ILE A N 1
ATOM 584 C CA . ILE A 1 76 ? 9.761 4.751 -10.945 1.00 97.44 76 ILE A CA 1
ATOM 585 C C . ILE A 1 76 ? 9.468 5.173 -12.387 1.00 97.44 76 ILE A C 1
ATOM 587 O O . ILE A 1 76 ? 10.193 4.812 -13.319 1.00 97.44 76 ILE A O 1
ATOM 591 N N . TYR A 1 77 ? 8.397 5.938 -12.583 1.00 96.81 77 TYR A N 1
ATOM 592 C CA . TYR A 1 77 ? 8.006 6.391 -13.914 1.00 96.81 77 TYR A CA 1
ATOM 593 C C . TYR A 1 77 ? 9.141 7.119 -14.635 1.00 96.81 77 TYR A C 1
ATOM 595 O O . TYR A 1 77 ? 9.781 8.010 -14.073 1.00 96.81 77 TYR A O 1
ATOM 603 N N . ASN A 1 78 ? 9.382 6.704 -15.882 1.00 94.62 78 ASN A N 1
ATOM 604 C CA . ASN A 1 78 ? 10.454 7.211 -16.741 1.00 94.62 78 ASN A CA 1
ATOM 605 C C . ASN A 1 78 ? 11.864 7.123 -16.116 1.00 94.62 78 ASN A C 1
ATOM 607 O O . ASN A 1 78 ? 12.764 7.869 -16.493 1.00 94.62 78 ASN A O 1
ATOM 611 N N . HIS A 1 79 ? 12.058 6.241 -15.130 1.00 94.06 79 HIS A N 1
ATOM 612 C CA . HIS A 1 79 ? 13.302 6.114 -14.366 1.00 94.06 79 HIS A CA 1
ATOM 613 C C . HIS A 1 79 ? 13.743 7.408 -13.651 1.00 94.06 79 HIS A C 1
ATOM 615 O O . HIS A 1 79 ? 14.891 7.551 -13.219 1.00 94.06 79 HIS A O 1
ATOM 621 N N . GLU A 1 80 ? 12.821 8.358 -13.472 1.00 92.44 80 GLU A N 1
ATOM 622 C CA . GLU A 1 80 ? 13.059 9.629 -12.795 1.00 92.44 80 GLU A CA 1
ATOM 623 C C . GLU A 1 80 ? 13.074 9.433 -11.271 1.00 92.44 80 GLU A C 1
ATOM 625 O O . GLU A 1 80 ? 12.079 9.653 -10.581 1.00 92.44 80 GLU A O 1
ATOM 630 N N . GLY A 1 81 ? 14.229 9.037 -10.726 1.00 85.62 81 GLY A N 1
ATOM 631 C CA . GLY A 1 81 ? 14.417 8.703 -9.304 1.00 85.62 81 GLY A CA 1
ATOM 632 C C . GLY A 1 81 ? 14.025 9.785 -8.287 1.00 85.62 81 GLY A C 1
ATOM 633 O O . GLY A 1 81 ? 13.887 9.467 -7.114 1.00 85.62 81 GLY A O 1
ATOM 634 N N . MET A 1 82 ? 13.826 11.034 -8.719 1.00 91.00 82 MET A N 1
ATOM 635 C CA . MET A 1 82 ? 13.370 12.139 -7.865 1.00 91.00 82 MET A CA 1
ATOM 636 C C . MET A 1 82 ? 11.848 12.171 -7.661 1.00 91.00 82 MET A C 1
ATOM 638 O O . MET A 1 82 ? 11.359 12.956 -6.851 1.00 91.00 82 MET A O 1
ATOM 642 N N . ARG A 1 83 ? 11.080 11.362 -8.401 1.00 95.31 83 ARG A N 1
ATOM 643 C CA . ARG A 1 83 ? 9.627 11.270 -8.230 1.00 95.31 83 ARG A CA 1
ATOM 644 C C . ARG A 1 83 ? 9.278 10.458 -6.994 1.00 95.31 83 ARG A C 1
ATOM 646 O O . ARG A 1 83 ? 9.948 9.478 -6.668 1.00 95.31 83 ARG A O 1
ATOM 653 N N . ASN A 1 84 ? 8.169 10.829 -6.366 1.00 97.25 84 ASN A N 1
ATOM 654 C CA . ASN A 1 84 ? 7.566 10.028 -5.313 1.00 97.25 84 ASN A CA 1
ATOM 655 C C . ASN A 1 84 ? 6.729 8.907 -5.928 1.00 97.25 84 ASN A C 1
ATOM 657 O O . ASN A 1 84 ? 5.965 9.146 -6.865 1.00 97.25 84 ASN A O 1
ATOM 661 N N . LEU A 1 85 ? 6.832 7.713 -5.359 1.00 98.06 85 LEU A N 1
ATOM 662 C CA . LEU A 1 85 ? 5.899 6.625 -5.603 1.00 98.06 85 LEU A CA 1
ATOM 663 C C . LEU A 1 85 ? 4.727 6.777 -4.633 1.00 98.06 85 LEU A C 1
ATOM 665 O O . LEU A 1 85 ? 4.920 6.679 -3.418 1.00 98.06 85 LEU A O 1
ATOM 669 N N . ASN A 1 86 ? 3.529 7.009 -5.169 1.00 98.31 86 ASN A N 1
ATOM 670 C CA . ASN A 1 86 ? 2.293 7.029 -4.388 1.00 98.31 86 ASN A CA 1
ATOM 671 C C . ASN A 1 86 ? 1.517 5.747 -4.654 1.00 98.31 86 ASN A C 1
ATOM 673 O O . ASN A 1 86 ? 1.385 5.335 -5.805 1.00 98.31 86 ASN A O 1
ATOM 677 N N . ILE A 1 87 ? 1.000 5.126 -3.601 1.00 98.19 87 ILE A N 1
ATOM 678 C CA . ILE A 1 87 ? 0.193 3.909 -3.673 1.00 98.19 87 ILE A CA 1
ATOM 679 C C . ILE A 1 87 ? -0.997 4.082 -2.738 1.00 98.19 87 ILE A C 1
ATOM 681 O O . ILE A 1 87 ? -0.830 4.511 -1.596 1.00 98.19 87 ILE A O 1
ATOM 685 N N . ALA A 1 88 ? -2.186 3.700 -3.195 1.00 98.38 88 ALA A N 1
ATOM 686 C CA . ALA A 1 88 ? -3.338 3.509 -2.333 1.00 98.38 88 ALA A CA 1
ATOM 687 C C . ALA A 1 88 ? -4.043 2.186 -2.636 1.00 98.38 88 ALA A C 1
ATOM 689 O O . ALA A 1 88 ? -4.241 1.815 -3.794 1.00 98.38 88 ALA A O 1
ATOM 690 N N . LEU A 1 89 ? -4.445 1.488 -1.580 1.00 97.81 89 LEU A N 1
ATOM 691 C CA . LEU A 1 89 ? -5.228 0.261 -1.641 1.00 97.81 89 LEU A CA 1
ATOM 692 C C . LEU A 1 89 ? -6.457 0.420 -0.764 1.00 97.81 89 LEU A C 1
ATOM 694 O O . LEU A 1 89 ? -6.328 0.824 0.388 1.00 97.81 89 LEU A O 1
ATOM 698 N N . THR A 1 90 ? -7.620 0.023 -1.266 1.00 98.25 90 THR A N 1
ATOM 699 C CA . THR A 1 90 ? -8.844 -0.020 -0.462 1.00 98.25 90 THR A CA 1
ATOM 700 C C . THR A 1 90 ? -9.452 -1.404 -0.498 1.00 98.25 90 THR A C 1
ATOM 702 O O . THR A 1 90 ? -9.701 -1.950 -1.574 1.00 98.25 90 THR A O 1
ATOM 705 N N . TRP A 1 91 ? -9.754 -1.963 0.669 1.00 97.31 91 TRP A N 1
ATOM 706 C CA . TRP A 1 91 ? -10.361 -3.281 0.793 1.00 97.31 91 TRP A CA 1
ATOM 707 C C . TRP A 1 91 ? -11.466 -3.314 1.841 1.00 97.31 91 TRP A C 1
ATOM 709 O O . TRP A 1 91 ? -11.464 -2.572 2.820 1.00 97.31 91 TRP A O 1
ATOM 719 N N . GLU A 1 92 ? -12.407 -4.221 1.628 1.00 97.19 92 GLU A N 1
ATOM 720 C CA . GLU A 1 92 ? -13.383 -4.635 2.629 1.00 97.19 92 GLU A CA 1
ATOM 721 C C . GLU A 1 92 ? -12.758 -5.694 3.538 1.00 97.19 92 GLU A C 1
ATOM 723 O O . GLU A 1 92 ? -12.060 -6.602 3.066 1.00 97.19 92 GLU A O 1
ATOM 728 N N . LEU A 1 93 ? -12.978 -5.573 4.841 1.00 95.69 93 LEU A N 1
ATOM 729 C CA . LEU A 1 93 ? -12.514 -6.539 5.829 1.00 95.69 93 LEU A CA 1
ATOM 730 C C . LEU A 1 93 ? -13.437 -7.761 5.824 1.00 95.69 93 LEU A C 1
ATOM 732 O O . LEU A 1 93 ? -14.644 -7.627 5.642 1.00 95.69 93 LEU A O 1
ATOM 736 N N . ALA A 1 94 ? -12.862 -8.955 5.993 1.00 94.00 94 ALA A N 1
ATOM 737 C CA . ALA A 1 94 ? -13.653 -10.185 6.090 1.00 94.00 94 ALA A CA 1
ATOM 738 C C . ALA A 1 94 ? -14.534 -10.168 7.347 1.00 94.00 94 ALA A C 1
ATOM 740 O O . ALA A 1 94 ? -15.707 -10.525 7.293 1.00 94.00 94 ALA A O 1
ATOM 741 N N . GLU A 1 95 ? -13.966 -9.677 8.447 1.00 95.12 95 GLU A N 1
ATOM 742 C CA . GLU A 1 95 ? -14.664 -9.414 9.695 1.00 95.12 95 GLU A CA 1
ATOM 743 C C . GLU A 1 95 ? -14.441 -7.948 10.082 1.00 95.12 95 GLU A C 1
ATOM 745 O O . GLU A 1 95 ? -13.299 -7.475 10.034 1.00 95.12 95 GLU A O 1
ATOM 750 N N . PRO A 1 96 ? -15.502 -7.198 10.426 1.00 94.50 96 PRO A N 1
ATOM 751 C CA . PRO A 1 96 ? -15.346 -5.821 10.861 1.00 94.50 96 PRO A CA 1
ATOM 752 C C . PRO A 1 96 ? -14.490 -5.719 12.121 1.00 94.50 96 PRO A C 1
ATOM 754 O O . PRO A 1 96 ? -14.687 -6.470 13.074 1.00 94.50 96 PRO A O 1
ATOM 757 N N . ILE A 1 97 ? -13.595 -4.734 12.158 1.00 94.25 97 ILE A N 1
ATOM 758 C CA . ILE A 1 97 ? -12.837 -4.417 13.370 1.00 94.25 97 ILE A CA 1
ATOM 759 C C . ILE A 1 97 ? -13.671 -3.445 14.194 1.00 94.25 97 ILE A C 1
ATOM 761 O O . ILE A 1 97 ? -14.011 -2.358 13.725 1.00 94.25 97 ILE A O 1
ATOM 765 N N . GLU A 1 98 ? -13.991 -3.819 15.425 1.00 93.00 98 GLU A N 1
ATOM 766 C CA . GLU A 1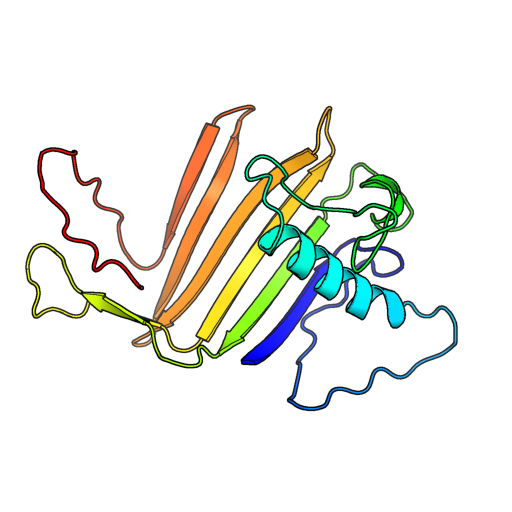 98 ? -14.660 -2.944 16.382 1.00 93.00 98 GLU A CA 1
ATOM 767 C C . GLU A 1 98 ? -13.652 -2.493 17.435 1.00 93.00 98 GLU A C 1
ATOM 769 O O . GLU A 1 98 ? -13.019 -3.312 18.099 1.00 93.00 98 GLU A O 1
ATOM 774 N N . VAL A 1 99 ? -13.485 -1.179 17.566 1.00 89.69 99 VAL A N 1
ATOM 775 C CA . VAL A 1 99 ? -12.595 -0.580 18.560 1.00 89.69 99 VAL A CA 1
ATOM 776 C C . VAL A 1 99 ? -13.436 0.038 19.657 1.00 89.69 99 VAL A C 1
ATOM 778 O O . VAL A 1 99 ? -14.354 0.816 19.391 1.00 89.69 99 VAL A O 1
ATOM 781 N N . TYR A 1 100 ? -13.103 -0.316 20.891 1.00 87.50 100 TYR A N 1
ATOM 782 C CA . TYR A 1 100 ? -13.784 0.121 22.100 1.00 87.50 100 TYR A CA 1
ATOM 783 C C . TYR A 1 100 ? -12.905 1.089 22.886 1.00 87.50 100 TYR A C 1
ATOM 785 O O . TYR A 1 100 ? -11.677 1.075 22.770 1.00 87.50 100 TYR A O 1
ATOM 793 N N . ASN A 1 101 ? -13.541 1.946 23.674 1.00 84.44 101 ASN A N 1
ATOM 794 C CA . ASN A 1 101 ? -12.854 2.847 24.576 1.00 84.44 101 ASN A CA 1
ATOM 795 C C . ASN A 1 101 ? -12.228 2.023 25.709 1.00 84.44 101 ASN A C 1
ATOM 797 O O . ASN A 1 101 ? -12.908 1.234 26.360 1.00 84.44 101 ASN A O 1
ATOM 801 N N . TYR A 1 102 ? -10.930 2.197 25.954 1.00 79.50 102 TYR A N 1
ATOM 802 C CA . TYR A 1 102 ? -10.242 1.458 27.013 1.00 79.50 102 TYR A CA 1
ATOM 803 C C . TYR A 1 102 ? -10.662 1.923 28.419 1.00 79.50 102 TYR A C 1
ATOM 805 O O . TYR A 1 102 ? -10.624 1.127 29.352 1.00 79.50 102 TYR A O 1
ATOM 813 N N . GLU A 1 103 ? -11.085 3.186 28.579 1.00 81.31 103 GLU A N 1
ATOM 814 C CA . GLU A 1 103 ? -11.569 3.732 29.858 1.00 81.31 103 GLU A CA 1
ATOM 815 C C . GLU A 1 103 ? -12.998 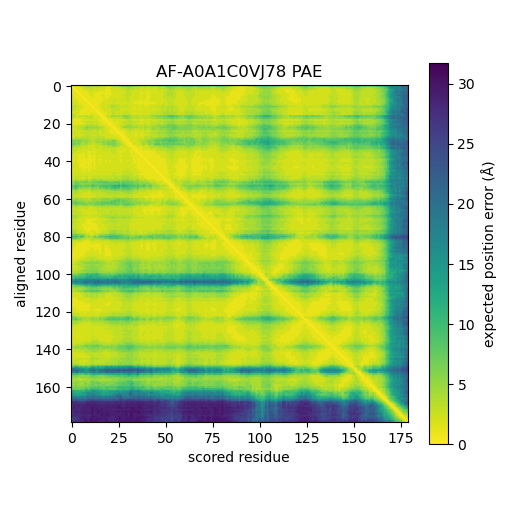3.248 30.166 1.00 81.31 103 GLU A C 1
ATOM 817 O O . GLU A 1 103 ? -13.362 3.051 31.325 1.00 81.31 103 GLU A O 1
ATOM 822 N N . ILE A 1 104 ? -13.810 3.045 29.121 1.00 82.44 104 ILE A N 1
ATOM 823 C CA . ILE A 1 104 ? -15.218 2.639 29.202 1.00 82.44 104 ILE A CA 1
ATOM 824 C C . ILE A 1 104 ? -15.442 1.506 28.197 1.00 82.44 104 ILE A C 1
ATOM 826 O O . ILE A 1 104 ? -15.854 1.735 27.064 1.00 82.44 104 ILE A O 1
ATOM 830 N N . SER A 1 105 ? -15.179 0.266 28.608 1.00 73.31 105 SER A N 1
ATOM 831 C CA . SER A 1 105 ? -15.150 -0.898 27.704 1.00 73.31 105 SER A CA 1
ATOM 832 C C . SER A 1 105 ? -16.457 -1.181 26.949 1.00 73.31 105 SER A C 1
ATOM 834 O O . SER A 1 105 ? -16.434 -1.864 25.928 1.00 73.31 105 SER A O 1
ATOM 836 N N . SER A 1 106 ? -17.597 -0.662 27.416 1.00 79.44 106 SER A N 1
ATOM 837 C CA . SER A 1 106 ? -18.895 -0.766 26.735 1.00 79.44 106 SER A CA 1
ATOM 838 C C . SER A 1 106 ? -19.103 0.271 25.625 1.00 79.44 106 SER A C 1
ATOM 840 O O . SER A 1 106 ? -20.028 0.134 24.823 1.00 79.44 106 SER A O 1
ATOM 842 N N . GLU A 1 107 ? -18.268 1.308 25.556 1.00 86.25 107 GLU A N 1
ATOM 843 C CA . GLU A 1 107 ? -18.352 2.354 24.544 1.00 86.25 107 GLU A CA 1
ATOM 844 C C . GLU A 1 107 ? -17.552 1.948 23.303 1.00 86.25 107 GLU A C 1
ATOM 846 O O . GLU A 1 107 ? -16.323 1.875 23.318 1.00 86.25 107 GLU A O 1
ATOM 851 N N . ARG A 1 108 ? -18.247 1.701 22.192 1.00 87.69 108 ARG A N 1
ATOM 852 C CA . ARG A 1 108 ? -17.609 1.440 20.899 1.00 87.69 108 ARG A CA 1
ATOM 853 C C . ARG A 1 108 ? -17.221 2.760 20.229 1.00 87.69 108 ARG A C 1
ATOM 855 O O . ARG A 1 108 ? -18.100 3.509 19.809 1.00 87.69 108 ARG A O 1
ATOM 862 N N . LEU A 1 109 ? -15.922 3.000 20.060 1.00 89.31 109 LEU A N 1
ATOM 863 C CA . LEU A 1 109 ? -15.382 4.199 19.414 1.00 89.31 109 LEU A CA 1
ATOM 864 C C . LEU A 1 109 ? -15.638 4.205 17.907 1.00 89.31 109 LEU A C 1
ATOM 866 O O . LEU A 1 109 ? -16.098 5.207 17.363 1.00 89.31 109 LEU A O 1
ATOM 870 N N . PHE A 1 110 ? -15.333 3.099 17.227 1.00 92.06 110 PHE A N 1
ATOM 871 C CA . PHE A 1 110 ? -15.551 2.980 15.787 1.00 92.06 110 PHE A CA 1
ATOM 872 C C . PHE A 1 110 ? -15.651 1.528 15.320 1.00 92.06 110 PHE A C 1
ATOM 874 O O . PHE A 1 110 ? -15.100 0.611 15.934 1.00 92.06 110 PHE A O 1
ATOM 881 N N . LYS A 1 111 ? -16.355 1.333 14.201 1.00 94.06 111 LYS A N 1
ATOM 882 C CA . LYS A 1 111 ? -16.428 0.068 13.462 1.00 94.06 111 LYS A CA 1
ATOM 883 C C . LYS A 1 111 ? -15.858 0.227 12.059 1.00 94.06 111 LYS A C 1
ATOM 885 O O . LYS A 1 111 ? -16.379 0.977 11.239 1.00 94.06 111 LYS A O 1
ATOM 890 N N . VAL A 1 112 ? -14.821 -0.542 11.761 1.00 96.69 112 VAL A N 1
ATOM 891 C CA . VAL A 1 112 ? -14.136 -0.530 10.471 1.00 96.69 112 VAL A CA 1
ATOM 892 C C . VAL A 1 112 ? -14.637 -1.703 9.639 1.00 96.69 112 VAL A C 1
ATOM 894 O O . VAL A 1 112 ? -14.382 -2.855 9.973 1.00 96.69 112 VAL A O 1
ATOM 897 N N . ASN A 1 113 ? -15.345 -1.413 8.546 1.00 96.50 113 ASN A N 1
ATOM 898 C CA . ASN A 1 113 ? -15.775 -2.426 7.566 1.00 96.50 113 ASN A CA 1
ATOM 899 C C . ASN A 1 113 ? -14.928 -2.377 6.286 1.00 96.50 113 ASN A C 1
ATOM 901 O O . ASN A 1 113 ? -14.673 -3.396 5.650 1.00 96.50 113 ASN A O 1
ATOM 905 N N . LYS A 1 114 ? -14.488 -1.174 5.909 1.00 97.69 114 LYS A N 1
ATOM 906 C CA . LYS A 1 114 ? -13.692 -0.892 4.716 1.00 97.69 114 LYS A CA 1
ATOM 907 C C . LYS A 1 114 ? -12.532 0.002 5.118 1.00 97.69 114 LYS A C 1
ATOM 909 O O . LYS A 1 114 ? -12.736 0.983 5.833 1.00 97.69 114 LYS A O 1
ATOM 914 N N . LEU A 1 115 ? -11.337 -0.360 4.674 1.00 97.88 115 LEU A N 1
ATOM 915 C CA . LEU A 1 115 ? -10.089 0.284 5.053 1.00 97.88 115 LEU A CA 1
ATOM 916 C C . LEU A 1 115 ? -9.320 0.682 3.798 1.00 97.88 115 LEU A C 1
ATOM 918 O O . LEU A 1 115 ? -9.212 -0.101 2.854 1.00 97.88 115 LEU A O 1
ATOM 922 N N . THR A 1 116 ? -8.784 1.894 3.807 1.00 98.31 116 THR A N 1
ATOM 923 C CA . THR A 1 116 ? -7.872 2.398 2.784 1.00 98.31 116 THR A CA 1
ATOM 924 C C . THR A 1 116 ? -6.498 2.587 3.401 1.00 98.31 116 THR A C 1
ATOM 926 O O . THR A 1 116 ? -6.374 3.282 4.403 1.00 98.31 116 THR A O 1
ATOM 929 N N . PHE A 1 117 ? -5.469 2.018 2.787 1.00 98.00 117 PHE A N 1
ATOM 930 C CA . PHE A 1 117 ? -4.071 2.319 3.075 1.00 98.00 117 PHE A CA 1
ATOM 931 C C . PHE A 1 117 ? -3.505 3.213 1.979 1.00 98.00 117 PHE A C 1
ATOM 933 O O . PHE A 1 117 ? -3.728 2.953 0.798 1.00 98.00 117 PHE A O 1
ATOM 940 N N . GLN A 1 118 ? -2.760 4.239 2.370 1.00 98.31 118 GLN A N 1
ATOM 941 C CA . GLN A 1 118 ? -2.022 5.126 1.479 1.00 98.31 118 GLN A CA 1
ATOM 942 C C . GLN A 1 118 ? -0.560 5.178 1.902 1.00 98.31 118 GLN A C 1
ATOM 944 O O . GLN A 1 118 ? -0.261 5.228 3.095 1.00 98.31 118 GLN A O 1
ATOM 949 N N . LEU A 1 119 ? 0.332 5.208 0.919 1.00 97.94 119 LEU A N 1
ATOM 950 C CA . LEU A 1 119 ? 1.775 5.226 1.105 1.00 97.94 119 LEU A CA 1
ATOM 951 C C . LEU A 1 119 ? 2.428 6.128 0.062 1.00 97.94 119 LEU A C 1
ATOM 953 O O . LEU A 1 119 ? 2.212 5.959 -1.138 1.00 97.94 119 LEU A O 1
ATOM 957 N N . THR A 1 120 ? 3.278 7.035 0.531 1.00 98.06 120 THR A N 1
ATOM 958 C CA . THR A 1 120 ? 4.153 7.863 -0.295 1.00 98.06 120 THR A CA 1
ATOM 959 C C . THR A 1 120 ? 5.597 7.576 0.073 1.00 98.06 120 THR A C 1
ATOM 961 O O . THR A 1 120 ? 6.023 7.787 1.212 1.00 98.06 120 THR A O 1
ATOM 964 N N . ILE A 1 121 ? 6.369 7.129 -0.911 1.00 96.75 121 ILE A N 1
ATOM 965 C CA . ILE A 1 121 ? 7.795 6.838 -0.776 1.00 96.75 121 ILE A CA 1
ATOM 966 C C . ILE A 1 121 ? 8.579 7.757 -1.704 1.00 96.75 121 ILE A C 1
ATOM 968 O O . ILE A 1 121 ? 8.131 8.068 -2.806 1.00 96.75 121 ILE A O 1
ATOM 972 N N . ALA A 1 122 ? 9.759 8.170 -1.260 1.00 95.50 122 ALA A N 1
ATOM 973 C CA . ALA A 1 122 ? 10.709 8.913 -2.073 1.00 95.50 122 ALA A CA 1
ATOM 974 C C . ALA A 1 122 ? 12.095 8.270 -1.989 1.00 95.50 122 ALA A C 1
ATOM 976 O O . ALA A 1 122 ? 12.433 7.618 -0.997 1.00 95.50 122 ALA A O 1
ATOM 977 N N . LEU A 1 123 ? 12.915 8.491 -3.012 1.00 94.31 123 LEU A N 1
ATOM 978 C CA . LEU A 1 123 ? 14.339 8.184 -2.971 1.00 94.31 123 LEU A CA 1
ATOM 979 C C . LEU A 1 123 ? 15.121 9.481 -2.752 1.00 94.31 123 LEU A C 1
ATOM 981 O O . LEU A 1 123 ? 15.013 10.419 -3.536 1.00 94.31 123 LEU A O 1
ATOM 985 N N . ASN A 1 124 ? 15.908 9.523 -1.679 1.00 88.25 124 ASN A N 1
ATOM 986 C CA . ASN A 1 124 ? 16.901 10.569 -1.440 1.00 88.25 124 ASN A CA 1
ATOM 987 C C . ASN A 1 124 ? 18.302 9.920 -1.464 1.00 88.25 124 ASN A C 1
ATOM 989 O O . ASN A 1 124 ? 18.631 9.236 -2.431 1.00 88.25 124 ASN A O 1
ATOM 993 N N . LEU A 1 125 ? 19.100 10.037 -0.395 1.00 88.56 125 LEU A N 1
ATOM 994 C CA . LEU A 1 125 ? 20.289 9.188 -0.199 1.00 88.56 125 LEU A CA 1
ATOM 995 C C . LEU A 1 125 ? 19.918 7.711 0.015 1.00 88.56 125 LEU A C 1
ATOM 997 O O . LEU A 1 125 ? 20.669 6.811 -0.352 1.00 88.56 125 LEU A O 1
ATOM 1001 N N . SER A 1 126 ? 18.746 7.471 0.597 1.00 90.88 126 SER A N 1
ATOM 1002 C CA . SER A 1 126 ? 18.139 6.161 0.800 1.00 90.88 126 SER A CA 1
ATOM 1003 C C . SER A 1 126 ? 16.639 6.241 0.526 1.00 90.88 126 SER A C 1
ATOM 1005 O O . SER A 1 126 ? 16.074 7.330 0.359 1.00 90.88 126 SER A O 1
ATOM 1007 N N . LEU A 1 127 ? 15.995 5.077 0.445 1.00 93.31 127 LEU A N 1
ATOM 1008 C CA . LEU A 1 127 ? 14.545 5.000 0.357 1.00 93.31 127 LEU A CA 1
ATOM 1009 C C . LEU A 1 127 ? 13.934 5.475 1.678 1.00 93.31 127 LEU A C 1
ATOM 1011 O O . LEU A 1 127 ? 14.395 5.088 2.752 1.00 93.31 127 LEU A O 1
ATOM 1015 N N . ILE A 1 128 ? 12.915 6.322 1.593 1.00 94.19 128 ILE A N 1
ATOM 1016 C CA . ILE A 1 128 ? 12.289 6.961 2.750 1.00 94.19 128 ILE A CA 1
ATOM 1017 C C . ILE A 1 128 ? 10.771 6.942 2.603 1.00 94.19 128 ILE A C 1
ATOM 1019 O O . ILE A 1 128 ? 10.238 7.178 1.519 1.00 94.19 128 ILE A O 1
ATOM 1023 N N . VAL A 1 129 ? 10.065 6.712 3.708 1.00 95.25 129 VAL A N 1
ATOM 1024 C CA . VAL A 1 129 ? 8.614 6.907 3.763 1.00 95.25 129 VAL A CA 1
ATOM 1025 C C . VAL A 1 129 ? 8.354 8.381 4.049 1.00 95.25 129 VAL A C 1
ATOM 1027 O O . VAL A 1 129 ? 8.804 8.913 5.059 1.00 95.25 129 VAL A O 1
ATOM 1030 N N . GLN A 1 130 ? 7.667 9.065 3.141 1.00 95.88 130 GLN A N 1
ATOM 1031 C CA . GLN A 1 130 ? 7.265 10.459 3.343 1.00 95.88 130 GLN A CA 1
ATOM 1032 C C . GLN A 1 130 ? 5.971 10.538 4.143 1.00 95.88 130 GLN A C 1
ATOM 1034 O O . GLN A 1 130 ? 5.833 11.362 5.040 1.00 95.88 130 GLN A O 1
ATOM 1039 N N . GLU A 1 131 ? 5.016 9.674 3.821 1.00 97.06 131 GLU A N 1
ATOM 1040 C CA . GLU A 1 131 ? 3.727 9.617 4.493 1.00 97.06 131 GLU A CA 1
ATOM 1041 C C . GLU A 1 131 ? 3.156 8.211 4.343 1.00 97.06 131 GLU A C 1
ATOM 1043 O O . GLU A 1 131 ? 3.279 7.592 3.285 1.00 97.06 131 GLU A O 1
ATOM 1048 N N . PHE A 1 132 ? 2.510 7.713 5.387 1.00 97.06 132 PHE A N 1
ATOM 1049 C CA . PHE A 1 132 ? 1.570 6.611 5.257 1.00 97.06 132 PHE A CA 1
ATOM 1050 C C . PHE A 1 132 ? 0.368 6.864 6.153 1.00 97.06 132 PHE A C 1
ATOM 1052 O O . PHE A 1 132 ? 0.487 7.489 7.209 1.00 97.06 132 PHE A O 1
ATOM 1059 N N . ASN A 1 133 ? -0.797 6.375 5.747 1.00 98.00 133 ASN A N 1
ATOM 1060 C CA . ASN A 1 133 ? -1.987 6.440 6.577 1.00 98.00 133 ASN A CA 1
ATOM 1061 C C . ASN A 1 133 ? -2.967 5.312 6.266 1.00 98.00 133 ASN A C 1
ATOM 1063 O O . ASN A 1 133 ? -3.004 4.771 5.164 1.00 98.00 133 ASN A O 1
ATOM 1067 N N . TYR A 1 134 ? -3.776 5.008 7.267 1.00 97.44 134 TYR A N 1
ATOM 1068 C CA . TYR A 1 134 ? -4.984 4.220 7.174 1.00 97.44 134 TYR A CA 1
ATOM 1069 C C . TYR A 1 134 ? -6.181 5.147 7.330 1.00 97.44 134 TYR A C 1
ATOM 1071 O O . TYR A 1 134 ? -6.207 5.975 8.240 1.00 97.44 134 TYR A O 1
ATOM 1079 N N . SER A 1 135 ? -7.185 5.000 6.474 1.00 97.69 135 SER A N 1
ATOM 1080 C CA . SER A 1 135 ? -8.433 5.749 6.574 1.00 97.69 135 SER A CA 1
ATOM 1081 C C . SER A 1 135 ? -9.651 4.858 6.401 1.00 97.69 135 SER A C 1
ATOM 1083 O O . SER A 1 135 ? -9.632 3.871 5.665 1.00 97.69 135 SER A O 1
ATOM 1085 N N . PHE A 1 136 ? -10.717 5.204 7.111 1.00 97.44 136 PHE A N 1
ATOM 1086 C CA . PHE A 1 136 ? -11.989 4.497 7.064 1.00 97.44 136 PHE A CA 1
ATOM 1087 C C . PHE A 1 136 ? -13.141 5.453 7.361 1.00 97.44 136 PHE A C 1
ATOM 1089 O O . PHE A 1 136 ? -12.943 6.551 7.882 1.00 97.44 136 PHE A O 1
ATOM 1096 N N . PHE A 1 137 ? -14.353 5.028 7.022 1.00 95.31 137 PHE A N 1
ATOM 1097 C CA . PHE A 1 137 ? -15.572 5.784 7.270 1.00 95.31 137 PHE A CA 1
ATOM 1098 C C . PHE A 1 137 ? -16.455 5.028 8.259 1.00 95.31 137 PHE A C 1
ATOM 1100 O O . PHE A 1 137 ? -16.759 3.855 8.039 1.00 95.31 137 PHE A O 1
ATOM 1107 N N . ASP A 1 138 ? -16.871 5.700 9.328 1.00 94.75 138 ASP A N 1
ATOM 1108 C CA . ASP A 1 138 ? -17.845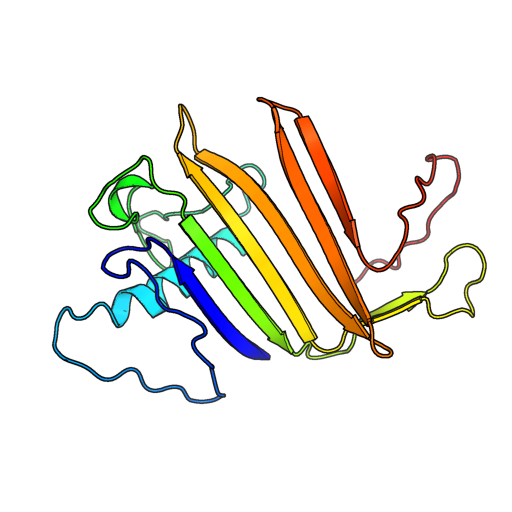 5.186 10.292 1.00 94.75 138 ASP A CA 1
ATOM 1109 C C . ASP A 1 138 ? -18.752 6.329 10.763 1.00 94.75 138 ASP A C 1
ATOM 1111 O O . ASP A 1 138 ? -18.312 7.470 10.888 1.00 94.75 138 ASP A O 1
ATOM 1115 N N . GLN A 1 139 ? -20.034 6.039 10.998 1.00 91.12 139 GLN A N 1
ATOM 1116 C CA . GLN A 1 139 ? -21.001 6.987 11.582 1.00 91.12 139 GLN A CA 1
ATOM 1117 C C . GLN A 1 139 ? -21.044 8.383 10.919 1.00 91.12 139 GLN A C 1
ATOM 1119 O O . GLN A 1 139 ? -21.202 9.402 11.587 1.00 91.12 139 GLN A O 1
ATOM 1124 N N . GLY A 1 140 ? -20.912 8.454 9.590 1.00 91.50 140 GLY A N 1
ATOM 1125 C CA . GLY A 1 140 ? -20.959 9.732 8.867 1.00 91.50 140 GLY A CA 1
ATOM 1126 C C . GLY A 1 140 ? -19.635 10.503 8.843 1.00 91.50 140 GLY A C 1
ATOM 1127 O O . GLY A 1 140 ? -19.596 11.618 8.324 1.00 91.50 140 GLY A O 1
ATOM 1128 N N . LYS A 1 141 ? -18.556 9.937 9.395 1.00 93.75 141 LYS A N 1
ATOM 1129 C CA . LYS A 1 141 ? -17.267 10.605 9.577 1.00 93.75 141 LYS A CA 1
ATOM 1130 C C . LYS A 1 141 ? -16.124 9.783 8.989 1.00 93.75 141 LYS A C 1
ATOM 1132 O O . LYS A 1 141 ? -16.093 8.560 9.104 1.00 93.75 141 LYS A O 1
ATOM 1137 N N . THR A 1 142 ? -15.153 10.475 8.401 1.00 94.69 142 THR A N 1
ATOM 1138 C CA . THR A 1 142 ? -13.876 9.874 8.005 1.00 94.69 142 THR A CA 1
ATOM 1139 C C . THR A 1 142 ? -12.887 9.948 9.160 1.00 94.69 142 THR A C 1
ATOM 1141 O O . THR A 1 142 ? -12.716 10.995 9.787 1.00 94.69 142 THR A O 1
ATOM 1144 N N . TYR A 1 143 ? -12.218 8.831 9.401 1.00 95.62 143 TYR A N 1
ATOM 1145 C CA . TYR A 1 143 ? -11.109 8.704 10.328 1.00 95.62 143 TYR A CA 1
ATOM 1146 C C . TYR A 1 143 ? -9.838 8.451 9.529 1.00 95.62 143 TYR A C 1
ATOM 1148 O O . TYR A 1 143 ? -9.867 7.711 8.543 1.00 95.62 143 TYR A O 1
ATOM 1156 N N . LYS A 1 144 ? -8.729 9.059 9.949 1.00 96.62 144 LYS A N 1
ATOM 1157 C CA . LYS A 1 144 ? -7.422 8.899 9.307 1.00 96.62 144 LYS A CA 1
ATOM 1158 C C . LYS A 1 144 ? -6.345 8.817 10.375 1.00 96.62 144 LYS A C 1
ATOM 1160 O O . LYS A 1 144 ? -6.222 9.725 11.190 1.00 96.62 144 LYS A O 1
ATOM 1165 N N . PHE A 1 145 ? -5.554 7.753 10.340 1.00 96.00 145 PHE A N 1
ATOM 1166 C CA . PHE A 1 145 ? -4.462 7.514 11.275 1.00 96.00 145 PHE A CA 1
ATOM 1167 C C . PHE A 1 145 ? -3.196 7.164 10.515 1.00 96.00 145 PHE A C 1
ATOM 1169 O O . PHE A 1 145 ? -3.213 6.303 9.639 1.00 96.00 145 PHE A O 1
ATOM 1176 N N . GLY A 1 146 ? -2.086 7.810 10.834 1.00 96.31 146 GLY A N 1
ATOM 1177 C CA . GLY A 1 146 ? -0.852 7.590 10.098 1.00 96.31 146 GLY A CA 1
ATOM 1178 C C . GLY A 1 146 ? 0.305 8.403 10.629 1.00 96.31 146 GLY A C 1
ATOM 1179 O O . GLY A 1 146 ? 0.251 8.963 11.723 1.00 96.31 146 GLY A O 1
ATOM 1180 N N . MET A 1 147 ? 1.354 8.480 9.827 1.00 95.56 147 MET A N 1
ATOM 1181 C CA . MET A 1 147 ? 2.519 9.296 10.121 1.00 95.56 147 MET A CA 1
ATOM 1182 C C . MET A 1 147 ? 2.974 10.009 8.860 1.00 95.56 147 MET A C 1
ATOM 1184 O O . MET A 1 147 ? 2.983 9.437 7.769 1.00 95.56 147 MET A O 1
ATOM 1188 N N . LYS A 1 148 ? 3.387 11.260 9.032 1.00 95.81 148 LYS A N 1
ATOM 1189 C CA . LYS A 1 148 ? 3.964 12.089 7.983 1.00 95.81 148 LYS A CA 1
ATOM 1190 C C . LYS A 1 148 ? 5.322 12.586 8.431 1.00 95.81 148 LYS A C 1
ATOM 1192 O O . LYS A 1 148 ? 5.464 13.120 9.529 1.00 95.81 148 LYS A O 1
ATOM 1197 N N . ARG A 1 149 ? 6.321 12.418 7.581 1.00 92.94 149 ARG A N 1
ATOM 1198 C CA . ARG A 1 149 ? 7.672 12.892 7.841 1.00 92.94 149 ARG A CA 1
ATOM 1199 C C . ARG A 1 149 ? 7.706 14.420 7.777 1.00 92.94 149 ARG A C 1
ATOM 1201 O O . ARG A 1 149 ? 7.213 15.006 6.815 1.00 92.94 149 ARG A O 1
ATOM 1208 N N . GLN A 1 150 ? 8.285 15.055 8.793 1.00 88.75 150 GLN A N 1
ATOM 1209 C CA . GLN A 1 150 ? 8.510 16.507 8.836 1.00 88.75 150 GLN A CA 1
ATOM 1210 C C . GLN A 1 150 ? 9.977 16.872 8.586 1.00 88.75 150 GLN A C 1
ATOM 1212 O O . GLN A 1 150 ? 10.261 17.818 7.855 1.00 88.75 150 GLN A O 1
ATOM 1217 N N . ALA A 1 151 ? 10.904 16.101 9.159 1.00 80.31 151 ALA A N 1
ATOM 1218 C CA . ALA A 1 151 ? 12.347 16.300 9.035 1.00 80.31 151 ALA A CA 1
ATOM 1219 C C . ALA A 1 151 ? 13.074 14.954 8.866 1.00 80.31 151 ALA A C 1
ATOM 1221 O O . ALA A 1 151 ? 12.445 13.903 8.733 1.00 80.31 151 ALA A O 1
ATOM 1222 N N . ALA A 1 152 ? 14.412 14.971 8.837 1.00 72.81 152 ALA A N 1
ATOM 1223 C CA . ALA A 1 152 ? 15.222 13.788 8.539 1.00 72.81 152 ALA A CA 1
ATOM 1224 C C . ALA A 1 152 ? 14.878 12.568 9.419 1.00 72.81 152 ALA A C 1
ATOM 1226 O O . ALA A 1 152 ? 14.852 11.457 8.899 1.00 72.81 152 ALA A O 1
ATOM 1227 N N . GLU A 1 153 ? 14.520 12.741 10.688 1.00 72.44 153 GLU A N 1
ATOM 1228 C CA . GLU A 1 153 ? 14.146 11.610 11.559 1.00 72.44 153 GLU A CA 1
ATOM 1229 C C . GLU A 1 153 ? 12.849 11.838 12.342 1.00 72.44 153 GLU A C 1
ATOM 1231 O O . GLU A 1 153 ? 12.465 11.020 13.171 1.00 72.44 153 GLU A O 1
ATOM 1236 N N . GLU A 1 154 ? 12.129 12.917 12.042 1.00 86.75 154 GLU A N 1
ATOM 1237 C CA . GLU A 1 154 ? 10.925 13.287 12.778 1.00 86.75 154 GLU A CA 1
ATOM 1238 C C . GLU A 1 154 ? 9.672 12.970 11.968 1.00 86.75 154 GLU A C 1
ATOM 1240 O O . GLU A 1 154 ? 9.498 13.430 10.832 1.00 86.75 154 GLU A O 1
ATOM 1245 N N . TYR A 1 155 ? 8.782 12.197 12.587 1.00 89.12 155 TYR A N 1
ATOM 1246 C CA . TYR A 1 155 ? 7.455 11.899 12.072 1.00 89.12 155 TYR A CA 1
ATOM 1247 C C . TYR A 1 155 ? 6.405 12.542 12.964 1.00 89.12 155 TYR A C 1
ATOM 1249 O O . TYR A 1 155 ? 6.418 12.397 14.184 1.00 89.12 155 TYR A O 1
ATOM 1257 N N . GLN A 1 156 ? 5.458 13.217 12.328 1.00 93.06 156 GLN A N 1
ATOM 1258 C CA . GLN A 1 156 ? 4.258 13.707 12.973 1.00 93.06 156 GLN A CA 1
ATOM 1259 C C . GLN A 1 156 ? 3.146 12.674 12.815 1.00 93.06 156 GLN A C 1
ATOM 1261 O O . GLN A 1 156 ? 2.885 12.188 11.712 1.00 93.06 156 GLN A O 1
ATOM 1266 N N . LEU A 1 157 ? 2.462 12.373 13.917 1.00 92.69 157 LEU A N 1
ATOM 1267 C CA . LEU A 1 157 ? 1.234 11.590 13.891 1.00 92.69 157 LEU A CA 1
ATOM 1268 C C . LEU A 1 157 ? 0.137 12.351 13.139 1.00 92.69 157 LEU A C 1
ATOM 1270 O O . LEU A 1 157 ? -0.164 13.505 13.440 1.00 92.69 157 LEU A O 1
ATOM 1274 N N . VAL A 1 158 ? -0.486 11.667 12.187 1.00 91.44 158 VAL A N 1
ATOM 1275 C CA . VAL A 1 158 ? -1.721 12.097 11.535 1.00 91.44 158 VAL A CA 1
ATOM 1276 C C . VAL A 1 158 ? -2.866 11.417 12.272 1.00 91.44 158 VAL A C 1
ATOM 1278 O O . VAL A 1 158 ? -2.904 10.190 12.333 1.00 91.44 158 VAL A O 1
ATOM 1281 N N . ALA A 1 159 ? -3.773 12.204 12.846 1.00 92.56 159 ALA A N 1
ATOM 1282 C CA . ALA A 1 159 ? -4.966 11.718 13.528 1.00 92.56 159 ALA A CA 1
ATOM 1283 C C . ALA A 1 159 ? -6.143 12.647 13.215 1.00 92.56 159 ALA A C 1
ATOM 1285 O O . ALA A 1 159 ? -6.264 13.741 13.767 1.00 92.56 159 ALA A O 1
ATOM 1286 N N . GLU A 1 160 ? -7.005 12.210 12.307 1.00 91.81 160 GLU A N 1
ATOM 1287 C CA . GLU A 1 160 ? -8.234 12.900 11.936 1.00 91.81 160 GLU A CA 1
ATOM 1288 C C . GLU A 1 160 ? -9.425 12.040 12.347 1.00 91.81 160 GLU A C 1
ATOM 1290 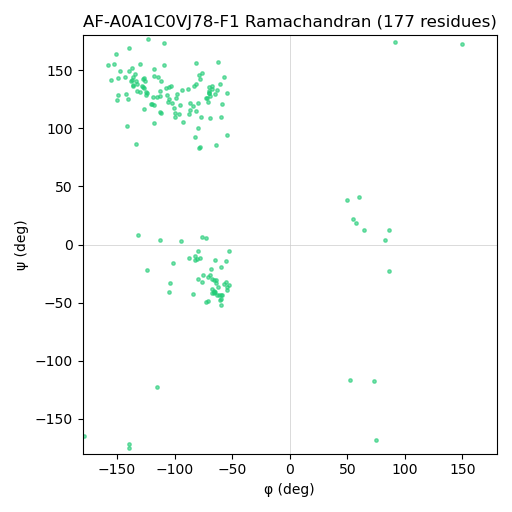O O . GLU A 1 160 ? -9.390 10.811 12.287 1.00 91.81 160 GLU A O 1
ATOM 1295 N N . GLY A 1 161 ? -10.503 12.684 12.778 1.00 86.06 161 GLY A N 1
ATOM 1296 C CA . GLY A 1 161 ? -11.720 11.986 13.179 1.00 86.06 161 GLY A CA 1
ATOM 1297 C C . GLY A 1 161 ? -11.744 11.510 14.634 1.00 86.06 161 GLY A C 1
ATOM 1298 O O . GLY A 1 161 ? -12.835 11.426 15.199 1.00 86.06 161 GLY A O 1
ATOM 1299 N N . TYR A 1 162 ? -10.593 11.320 15.280 1.00 85.25 162 TYR A N 1
ATOM 1300 C CA . TYR A 1 162 ? -10.492 10.990 16.705 1.00 85.25 162 TYR A CA 1
ATOM 1301 C C . TYR A 1 162 ? -9.193 11.558 17.309 1.00 85.25 162 TYR A C 1
ATOM 1303 O O . TYR A 1 162 ? -8.126 11.330 16.735 1.00 85.25 162 TYR A O 1
ATOM 1311 N N . PRO A 1 163 ? -9.243 12.304 18.431 1.00 81.25 163 PRO A N 1
ATOM 1312 C CA . PRO A 1 163 ? -8.038 12.821 19.070 1.00 81.25 163 PRO A CA 1
ATOM 1313 C C . PRO A 1 163 ? -7.234 11.679 19.704 1.00 81.25 163 PRO A C 1
ATOM 1315 O O . PRO A 1 163 ? -7.771 10.876 20.464 1.00 81.25 163 PRO A O 1
ATOM 1318 N N . MET A 1 164 ? -5.933 11.620 19.421 1.00 73.31 164 MET A N 1
ATOM 1319 C CA . MET A 1 164 ? -5.049 10.638 20.051 1.00 73.31 164 MET A CA 1
ATOM 1320 C C . MET A 1 164 ? -4.812 11.009 21.516 1.00 73.31 164 MET A C 1
ATOM 1322 O O . MET A 1 164 ? -4.371 12.118 21.819 1.00 73.31 164 MET A O 1
ATOM 1326 N N . LYS A 1 165 ? -5.068 10.061 22.418 1.00 72.19 165 LYS A N 1
ATOM 1327 C CA . LYS A 1 165 ? -4.608 10.117 23.807 1.00 72.19 165 LYS A CA 1
ATOM 1328 C C . LYS A 1 165 ? -3.345 9.266 23.918 1.00 72.19 165 LYS A C 1
ATOM 1330 O O . LYS A 1 165 ? -3.358 8.102 23.523 1.00 72.19 165 LYS A O 1
ATOM 1335 N N . ALA A 1 166 ? -2.262 9.841 24.434 1.00 67.75 166 ALA A N 1
ATOM 1336 C CA . ALA A 1 166 ? -1.090 9.060 24.805 1.00 67.75 166 ALA A CA 1
ATOM 1337 C C . ALA A 1 166 ? -1.421 8.271 26.075 1.00 67.75 166 ALA A C 1
ATOM 1339 O O . ALA A 1 166 ? -1.847 8.861 27.067 1.00 67.75 166 ALA A O 1
ATOM 1340 N N . ILE A 1 167 ? -1.234 6.955 26.036 1.00 63.97 167 ILE A N 1
ATOM 1341 C CA . ILE A 1 167 ? -1.323 6.115 27.227 1.00 63.97 167 ILE A CA 1
ATOM 1342 C C . ILE A 1 167 ? 0.113 5.934 27.717 1.00 63.97 167 ILE A C 1
ATOM 1344 O O . ILE A 1 167 ? 0.943 5.363 27.014 1.00 63.97 167 ILE A O 1
ATOM 1348 N N . THR A 1 168 ? 0.436 6.503 28.877 1.00 51.78 168 THR A N 1
ATOM 1349 C CA . THR A 1 168 ? 1.709 6.259 29.570 1.00 51.78 168 THR A CA 1
ATOM 1350 C C . THR A 1 168 ? 1.713 4.829 30.115 1.00 51.78 168 THR A C 1
ATOM 1352 O O . THR A 1 168 ? 0.710 4.408 30.684 1.00 51.78 168 THR A O 1
ATOM 1355 N N . GLU A 1 169 ? 2.825 4.106 29.939 1.00 50.31 169 GLU A N 1
ATOM 1356 C CA . GLU A 1 169 ? 3.013 2.652 30.161 1.00 50.31 169 GLU A CA 1
ATOM 1357 C C . GLU A 1 169 ? 2.606 2.089 31.541 1.00 50.31 169 GLU A C 1
ATOM 1359 O O . GLU A 1 169 ? 2.579 0.875 31.702 1.00 50.31 169 GLU A O 1
ATOM 1364 N N . ASP A 1 170 ? 2.209 2.913 32.513 1.00 46.16 170 ASP A N 1
ATOM 1365 C CA . ASP A 1 170 ? 1.678 2.463 33.812 1.00 46.16 170 ASP A CA 1
ATOM 1366 C C . ASP A 1 170 ? 0.219 1.958 33.763 1.00 46.16 170 ASP A C 1
ATOM 1368 O O . ASP A 1 170 ? -0.388 1.680 34.799 1.00 46.16 170 ASP A O 1
ATOM 1372 N N . GLN A 1 171 ? -0.381 1.841 32.576 1.00 47.34 171 GLN A N 1
ATOM 1373 C CA . GLN A 1 171 ? -1.710 1.253 32.405 1.00 47.34 171 GLN A CA 1
ATOM 1374 C C . GLN A 1 171 ? -1.614 0.007 31.526 1.00 47.34 171 GLN A C 1
ATOM 1376 O O . GLN A 1 171 ? -1.466 0.110 30.311 1.00 47.34 171 GLN A O 1
ATOM 1381 N N . ASP A 1 172 ? -1.701 -1.170 32.155 1.00 39.22 172 ASP A N 1
ATOM 1382 C CA . ASP A 1 172 ? -1.766 -2.482 31.503 1.00 39.22 172 ASP A CA 1
ATOM 1383 C C . ASP A 1 172 ? -2.924 -2.535 30.491 1.00 39.22 172 ASP A C 1
ATOM 1385 O O . ASP A 1 172 ? -4.074 -2.840 30.823 1.00 39.22 172 ASP A O 1
ATOM 1389 N N . ILE A 1 173 ? -2.628 -2.255 29.222 1.00 48.03 173 ILE A N 1
ATOM 1390 C CA . ILE A 1 173 ? -3.567 -2.491 28.129 1.00 48.03 173 ILE A CA 1
ATOM 1391 C C . ILE A 1 173 ? -3.494 -3.980 27.791 1.00 48.03 173 ILE A C 1
ATOM 1393 O O . ILE A 1 173 ? -2.602 -4.436 27.072 1.00 48.03 173 ILE A O 1
ATOM 1397 N N . PHE A 1 174 ? -4.467 -4.748 28.280 1.00 37.81 174 PHE A N 1
ATOM 1398 C CA . PHE A 1 174 ? -4.770 -6.073 27.744 1.00 37.81 174 PHE A CA 1
ATOM 1399 C C . PHE A 1 174 ? -5.261 -5.923 26.297 1.00 37.81 174 PHE A C 1
ATOM 1401 O O . PHE A 1 174 ? -6.458 -5.850 26.028 1.00 37.81 174 PHE A O 1
ATOM 1408 N N . LEU A 1 175 ? -4.334 -5.877 25.341 1.00 36.47 175 LEU A N 1
ATOM 1409 C CA . LEU A 1 175 ? -4.668 -6.175 23.954 1.00 36.47 175 LEU A CA 1
ATOM 1410 C C . LEU A 1 175 ? -4.924 -7.687 23.868 1.00 36.47 175 LEU A C 1
ATOM 1412 O O . LEU A 1 175 ? -4.037 -8.467 24.236 1.00 36.47 175 LEU A O 1
ATOM 1416 N N . PRO A 1 176 ? -6.108 -8.142 23.416 1.00 31.08 176 PRO A N 1
ATOM 1417 C CA . PRO A 1 176 ? -6.333 -9.558 23.188 1.00 31.08 176 PRO A CA 1
ATOM 1418 C C . PRO A 1 176 ? -5.299 -10.036 22.168 1.00 31.08 176 PRO A C 1
ATOM 1420 O O . PRO A 1 176 ? -5.203 -9.509 21.059 1.00 31.08 176 PRO A O 1
ATOM 1423 N N . ARG A 1 177 ? -4.483 -11.015 22.570 1.00 29.22 177 ARG A N 1
ATOM 1424 C CA . ARG A 1 177 ? -3.596 -11.723 21.649 1.00 29.22 177 ARG A CA 1
ATOM 1425 C C . ARG A 1 177 ? -4.483 -12.373 20.595 1.00 29.22 177 ARG A C 1
ATOM 1427 O O . ARG A 1 177 ? -5.223 -13.302 20.904 1.00 29.22 177 ARG A O 1
ATOM 1434 N N . VAL A 1 178 ? -4.428 -11.854 19.375 1.00 33.25 178 VAL A N 1
ATOM 1435 C CA . VAL A 1 178 ? -4.954 -12.547 18.203 1.00 33.25 178 VAL A CA 1
ATOM 1436 C C . VAL A 1 178 ? -4.025 -13.743 17.984 1.00 33.25 178 VAL A C 1
ATOM 1438 O O . VAL A 1 178 ? -2.842 -13.551 17.698 1.00 33.25 178 VAL A O 1
ATOM 1441 N N . CYS A 1 179 ? -4.535 -14.944 18.267 1.00 34.47 179 CYS A N 1
ATOM 1442 C CA . CYS A 1 179 ? -3.883 -16.220 17.971 1.00 34.47 179 CYS A CA 1
ATOM 1443 C C . CYS A 1 179 ? -3.893 -16.507 16.468 1.00 34.47 179 CYS A C 1
ATOM 1445 O O . CYS A 1 179 ? -4.885 -16.126 15.808 1.00 34.47 179 CYS A O 1
#